Protein AF-A0A8T4FKV1-F1 (afdb_monomer_lite)

Sequence (224 aa):
MTAAVTSVSVTGAFGLSDFTIGIIGAIVCIFISFYALMRETDDLHRLLLTDLIEVIALIAIALLGTDLAEALILPGLVVGVAELTAMSQIYIVKEKLVREPDSFLDIEIMHTAPAIIAVGMLIYGIILSGFTGGAVAGLGMLFYFVCRGTDEKTEILETISGYAWVMWVIAFMIFMILPAYWFFALMLAGAGILAKVAIKISILGTMRKNDGNGGSRQIGGGND

pLDDT: mean 71.15, std 15.73, range [35.47, 95.06]

Foldseek 3Di:
DDPDPPPPPPCPVPVDDPLVVQLVVLVVQLVVLVVVLVVDDDPLVNLVSVLVSLVSVLSNLVSVVDPVSVLVNVLSVLVSVLSVVVSVVVVCVVVVVPDPDPPPDPDVCLAPPLPVQLVVQLVVLVVVFFQSSLQSNLVSVLSSDLSVQDPDDLPVLVVLLVVLVVQLVVLVVCVVPPVVCRRVSSSSNNNSSSSNSSSSVSVVVVVVVVVVVPPPDDDDDDDD

Structure (mmCIF, N/CA/C/O backbone):
data_AF-A0A8T4FKV1-F1
#
_entry.id   AF-A0A8T4FKV1-F1
#
loop_
_atom_site.group_PDB
_atom_site.id
_atom_site.type_symbol
_atom_site.label_atom_id
_atom_site.label_alt_id
_atom_site.label_comp_id
_atom_site.label_asym_id
_atom_site.label_entity_id
_atom_site.label_seq_id
_atom_site.pdbx_PDB_ins_code
_atom_site.Cartn_x
_atom_site.Cartn_y
_atom_site.Cartn_z
_atom_site.occupancy
_atom_site.B_iso_or_equiv
_atom_site.auth_seq_id
_atom_site.auth_comp_id
_atom_site.auth_asym_id
_atom_site.auth_atom_id
_atom_site.pdbx_PDB_model_num
ATOM 1 N N . MET A 1 1 ? -5.631 31.116 -30.576 1.00 36.38 1 MET A N 1
ATOM 2 C CA . MET A 1 1 ? -5.709 31.490 -29.149 1.00 36.38 1 MET A CA 1
ATOM 3 C C . MET A 1 1 ? -5.070 30.361 -28.374 1.00 36.38 1 MET A C 1
ATOM 5 O O . MET A 1 1 ? -5.662 29.304 -28.225 1.00 36.38 1 MET A O 1
ATOM 9 N N . THR A 1 2 ? -3.800 30.558 -28.048 1.00 35.47 2 THR A N 1
ATOM 10 C CA . THR A 1 2 ? -2.853 29.533 -27.614 1.00 35.47 2 THR A CA 1
ATOM 11 C C . THR A 1 2 ? -2.459 29.904 -26.193 1.00 35.47 2 THR A C 1
ATOM 13 O O . THR A 1 2 ? -1.758 30.892 -25.999 1.00 35.47 2 THR A O 1
ATOM 16 N N . ALA A 1 3 ? -2.953 29.170 -25.200 1.00 37.06 3 ALA A N 1
ATOM 17 C CA . ALA A 1 3 ? -2.464 29.281 -23.833 1.00 37.06 3 ALA A CA 1
ATOM 18 C C . ALA A 1 3 ? -1.426 28.176 -23.637 1.00 37.06 3 ALA A C 1
ATOM 20 O O . ALA A 1 3 ? -1.747 27.057 -23.246 1.00 37.06 3 ALA A O 1
ATOM 21 N N . ALA A 1 4 ? -0.180 28.490 -23.989 1.00 35.62 4 ALA A N 1
ATOM 22 C CA . ALA A 1 4 ? 0.965 27.742 -23.510 1.00 35.62 4 ALA A CA 1
ATOM 23 C C . ALA A 1 4 ? 1.025 27.955 -21.995 1.00 35.62 4 ALA A C 1
ATOM 25 O O . ALA A 1 4 ? 1.399 29.028 -21.524 1.00 35.62 4 ALA A O 1
ATOM 26 N N . VAL A 1 5 ? 0.608 26.945 -21.234 1.00 46.62 5 VAL A N 1
ATOM 27 C CA . VAL A 1 5 ? 0.988 26.828 -19.829 1.00 46.62 5 VAL A CA 1
ATOM 28 C C . VAL A 1 5 ? 2.489 26.582 -19.844 1.00 46.62 5 VAL A C 1
ATOM 30 O O . VAL A 1 5 ? 2.956 25.473 -20.080 1.00 46.62 5 VAL A O 1
ATOM 33 N N . THR A 1 6 ? 3.253 27.657 -19.688 1.00 43.59 6 THR A N 1
ATOM 34 C CA . THR A 1 6 ? 4.684 27.609 -19.424 1.00 43.59 6 THR A CA 1
ATOM 35 C C . THR A 1 6 ? 4.876 26.958 -18.060 1.00 43.59 6 THR A C 1
ATOM 37 O O . THR A 1 6 ? 4.933 27.641 -17.038 1.00 43.59 6 THR A O 1
ATOM 40 N N . SER A 1 7 ? 4.961 25.628 -18.031 1.00 45.44 7 SER A N 1
ATOM 41 C CA . SER A 1 7 ? 5.714 24.948 -16.988 1.00 45.44 7 SER A CA 1
ATOM 42 C C . SER A 1 7 ? 7.123 25.519 -17.070 1.00 45.44 7 SER A C 1
ATOM 44 O O . SER A 1 7 ? 7.830 25.289 -18.050 1.00 45.44 7 SER A O 1
ATOM 46 N N . VAL A 1 8 ? 7.493 26.357 -16.107 1.00 47.38 8 VAL A N 1
ATOM 47 C CA . VAL A 1 8 ? 8.864 26.832 -15.950 1.00 47.38 8 VAL A CA 1
ATOM 48 C C . VAL A 1 8 ? 9.734 25.591 -15.782 1.00 47.38 8 VAL A C 1
ATOM 50 O O . VAL A 1 8 ? 9.777 24.987 -14.715 1.00 47.38 8 VAL A O 1
ATOM 53 N N . SER A 1 9 ? 10.374 25.167 -16.868 1.00 45.62 9 SER A N 1
ATOM 54 C CA . SER A 1 9 ? 11.342 24.082 -16.875 1.00 45.62 9 SER A CA 1
ATOM 55 C C . SER A 1 9 ? 12.578 24.548 -16.110 1.00 45.62 9 SER A C 1
ATOM 57 O O . SER A 1 9 ? 13.517 25.097 -16.686 1.00 45.62 9 SER A O 1
ATOM 59 N N . VAL A 1 10 ? 12.589 24.317 -14.793 1.00 53.41 10 VAL A N 1
ATOM 60 C CA . VAL A 1 10 ? 13.791 24.397 -13.934 1.00 53.41 10 VAL A CA 1
ATOM 61 C C . VAL A 1 10 ? 14.937 23.545 -14.518 1.00 53.41 10 VAL A C 1
ATOM 63 O O . VAL A 1 10 ? 16.115 23.821 -14.294 1.00 53.41 10 VAL A O 1
ATOM 66 N N . THR A 1 11 ? 14.582 22.580 -15.367 1.00 52.75 11 THR A N 1
ATOM 67 C CA . THR A 1 11 ? 15.414 21.732 -16.226 1.00 52.75 11 THR A CA 1
ATOM 68 C C . THR A 1 11 ? 16.498 22.502 -17.008 1.00 52.75 11 THR A C 1
ATOM 70 O O . THR A 1 11 ? 17.582 21.969 -17.234 1.00 52.75 11 THR A O 1
ATOM 73 N N . GLY A 1 12 ? 16.270 23.774 -17.371 1.00 49.03 12 GLY A N 1
ATOM 74 C CA . GLY A 1 12 ? 17.232 24.585 -18.134 1.00 49.03 12 GLY A CA 1
ATOM 75 C C . GLY A 1 12 ? 18.365 25.240 -17.326 1.00 49.03 12 GLY A C 1
ATOM 76 O O . GLY A 1 12 ? 19.354 25.659 -17.919 1.00 49.03 12 GLY A O 1
ATOM 77 N N . ALA A 1 13 ? 18.254 25.337 -15.994 1.00 55.38 13 ALA A N 1
ATOM 78 C CA . ALA A 1 13 ? 19.211 26.095 -15.172 1.00 55.38 13 ALA A CA 1
ATOM 79 C C . ALA A 1 13 ? 20.358 25.245 -14.591 1.00 55.38 13 ALA A C 1
ATOM 81 O O . ALA A 1 13 ? 21.418 25.785 -14.282 1.00 55.38 13 ALA A O 1
ATOM 82 N N . PHE A 1 14 ? 20.164 23.927 -14.457 1.00 58.12 14 PHE A N 1
ATOM 83 C CA . PHE A 1 14 ? 21.118 23.024 -13.791 1.00 58.12 14 PHE A CA 1
ATOM 84 C C . PHE A 1 14 ? 21.447 21.740 -14.576 1.00 58.12 14 PHE A C 1
ATOM 86 O O . PHE A 1 14 ? 22.264 20.949 -14.114 1.00 58.12 14 PHE A O 1
ATOM 93 N N . GLY A 1 15 ? 20.836 21.506 -15.746 1.00 58.69 15 GLY A N 1
ATOM 94 C CA . GLY A 1 15 ? 21.090 20.304 -16.559 1.00 58.69 15 GLY A CA 1
ATOM 95 C C . GLY A 1 15 ? 20.625 18.983 -15.926 1.00 58.69 15 GLY A C 1
ATOM 96 O O . GLY A 1 15 ? 21.074 17.916 -16.338 1.00 58.69 15 GLY A O 1
ATOM 97 N N . LEU A 1 16 ? 19.747 19.041 -14.919 1.00 67.94 16 LEU A N 1
ATOM 98 C CA . LEU A 1 16 ? 19.208 17.876 -14.209 1.00 67.94 16 LEU A CA 1
ATOM 99 C C . LEU A 1 16 ? 17.877 17.427 -14.827 1.00 67.94 16 LEU A C 1
ATOM 101 O O . LEU A 1 16 ? 17.060 18.263 -15.208 1.00 67.94 16 LEU A O 1
ATOM 105 N N . SER A 1 17 ? 17.643 16.111 -14.889 1.00 81.25 17 SER A N 1
ATOM 106 C CA . SER A 1 17 ? 16.345 15.547 -15.286 1.00 81.25 17 SER A CA 1
ATOM 107 C C . SER A 1 17 ? 15.275 15.780 -14.215 1.00 81.25 17 SER A C 1
ATOM 109 O O . SER A 1 17 ? 15.582 15.805 -13.021 1.00 81.25 17 SER A O 1
ATOM 111 N N . ASP A 1 18 ? 14.008 15.881 -14.628 1.00 81.56 18 ASP A N 1
ATOM 112 C CA . ASP A 1 18 ? 12.872 16.105 -13.718 1.00 81.56 18 ASP A CA 1
ATOM 113 C C . ASP A 1 18 ? 12.774 15.020 -12.621 1.00 81.56 18 ASP A C 1
ATOM 115 O O . ASP A 1 18 ? 12.477 15.323 -11.466 1.00 81.56 18 ASP A O 1
ATOM 119 N N . PHE A 1 19 ? 13.140 13.770 -12.939 1.00 82.06 19 PHE A N 1
ATOM 120 C CA . PHE A 1 19 ? 13.254 12.673 -11.965 1.00 82.06 19 PHE A CA 1
ATOM 121 C C . PHE A 1 19 ? 14.335 12.920 -10.911 1.00 82.06 19 PHE A C 1
ATOM 123 O O . PHE A 1 19 ? 14.111 12.692 -9.724 1.00 82.06 19 PHE A O 1
ATOM 130 N N . THR A 1 20 ? 15.502 13.422 -11.323 1.00 84.88 20 THR A N 1
ATOM 131 C CA . THR A 1 20 ? 16.601 13.726 -10.395 1.00 84.88 20 THR A CA 1
ATOM 132 C C . THR A 1 20 ? 16.197 14.832 -9.426 1.00 84.88 20 THR A C 1
ATOM 134 O O . THR A 1 20 ? 16.468 14.737 -8.231 1.00 84.88 20 THR A O 1
ATOM 137 N N . ILE A 1 21 ? 15.491 15.854 -9.920 1.00 88.31 21 ILE A N 1
ATOM 138 C CA . ILE A 1 21 ? 14.953 16.937 -9.089 1.00 88.31 21 ILE A CA 1
ATOM 139 C C . ILE A 1 21 ? 13.929 16.386 -8.089 1.00 88.31 21 ILE A C 1
ATOM 141 O O . ILE A 1 21 ? 13.995 16.720 -6.906 1.00 88.31 21 ILE A O 1
ATOM 145 N N . GLY A 1 22 ? 13.030 15.504 -8.539 1.00 87.69 22 GLY A N 1
ATOM 146 C CA . GLY A 1 22 ? 12.061 14.833 -7.673 1.00 87.69 22 GLY A CA 1
ATOM 147 C C . GLY A 1 22 ? 12.726 14.023 -6.559 1.00 87.69 22 GLY A C 1
ATOM 148 O O . GLY A 1 22 ? 12.348 14.157 -5.398 1.00 87.69 22 GLY A O 1
ATOM 149 N N . ILE A 1 23 ? 13.751 13.229 -6.887 1.00 89.38 23 ILE A N 1
ATOM 150 C CA . ILE A 1 23 ? 14.480 12.404 -5.910 1.00 89.38 23 ILE A CA 1
ATOM 151 C C . ILE A 1 23 ? 15.208 13.282 -4.890 1.00 89.38 23 ILE A C 1
ATOM 153 O O . ILE A 1 23 ? 15.117 13.028 -3.691 1.00 89.38 23 ILE A O 1
ATOM 157 N N . ILE A 1 24 ? 15.893 14.338 -5.341 1.00 90.75 24 ILE A N 1
ATOM 158 C CA . ILE A 1 24 ? 16.562 15.287 -4.440 1.00 90.75 24 ILE A CA 1
ATOM 159 C C . ILE A 1 24 ? 15.536 15.938 -3.506 1.00 90.75 24 ILE A C 1
ATOM 161 O O . ILE A 1 24 ? 15.766 16.001 -2.299 1.00 90.75 24 ILE A O 1
ATOM 165 N N . GLY A 1 25 ? 14.389 16.368 -4.040 1.00 92.31 25 GLY A N 1
ATOM 166 C CA . GLY A 1 25 ? 13.293 16.925 -3.250 1.00 92.31 25 GLY A CA 1
ATOM 167 C C . GLY A 1 25 ? 12.772 15.945 -2.197 1.00 92.31 25 GLY A C 1
ATOM 168 O O . GLY A 1 25 ? 12.680 16.302 -1.025 1.00 92.31 25 GLY A O 1
ATOM 169 N N . ALA A 1 26 ? 12.509 14.694 -2.585 1.00 91.56 26 ALA A N 1
ATOM 170 C CA . ALA A 1 26 ? 12.037 13.655 -1.673 1.00 91.56 26 ALA A CA 1
ATOM 171 C C . ALA A 1 26 ? 13.051 13.366 -0.555 1.00 91.56 26 ALA A C 1
ATOM 173 O O . ALA A 1 26 ? 12.675 13.303 0.613 1.00 91.56 26 ALA A O 1
ATOM 174 N N . ILE A 1 27 ? 14.345 13.275 -0.881 1.00 92.69 27 ILE A N 1
ATOM 175 C CA . ILE A 1 27 ? 15.415 13.080 0.106 1.00 92.69 27 ILE A CA 1
ATOM 176 C C . ILE A 1 27 ? 15.462 14.249 1.098 1.00 92.69 27 ILE A C 1
ATOM 178 O O . ILE A 1 27 ? 15.518 14.024 2.306 1.00 92.69 27 ILE A O 1
ATOM 182 N N . VAL A 1 28 ? 15.397 15.494 0.617 1.00 95.06 28 VAL A N 1
ATOM 183 C CA . VAL A 1 28 ? 15.366 16.682 1.487 1.00 95.06 28 VAL A CA 1
ATOM 184 C C . VAL A 1 28 ? 14.148 16.648 2.413 1.00 95.06 28 VAL A C 1
ATOM 186 O O . VAL A 1 28 ? 14.295 16.865 3.615 1.00 95.06 28 VAL A O 1
ATOM 189 N N . CYS A 1 29 ? 12.966 16.315 1.890 1.00 94.62 29 CYS A N 1
ATOM 190 C CA . CYS A 1 29 ? 11.758 16.156 2.695 1.00 94.62 29 CYS A CA 1
ATOM 191 C C . CYS A 1 29 ? 11.910 15.060 3.761 1.00 94.62 29 CYS A C 1
ATOM 193 O O . CYS A 1 29 ? 11.523 15.295 4.901 1.00 94.62 29 CYS A O 1
ATOM 195 N N . ILE A 1 30 ? 12.532 13.916 3.446 1.00 92.81 30 ILE A N 1
ATOM 196 C CA . ILE A 1 30 ? 12.818 12.856 4.433 1.00 92.81 30 ILE A CA 1
ATOM 197 C C . ILE A 1 30 ? 13.695 13.399 5.561 1.00 92.81 30 ILE A C 1
ATOM 199 O O . ILE A 1 30 ? 13.361 13.208 6.726 1.00 92.81 30 ILE A O 1
ATOM 203 N N . PHE A 1 31 ? 14.783 14.109 5.247 1.00 93.94 31 PHE A N 1
ATOM 204 C CA . PHE A 1 31 ? 15.655 14.691 6.273 1.00 93.94 31 PHE A CA 1
ATOM 205 C C . PHE A 1 31 ? 14.925 15.707 7.158 1.00 93.94 31 PHE A C 1
ATOM 207 O O . PHE A 1 31 ? 15.112 15.699 8.374 1.00 93.94 31 PHE A O 1
ATOM 214 N N . ILE A 1 32 ? 14.075 16.558 6.573 1.00 94.88 32 ILE A N 1
ATOM 215 C CA . ILE A 1 32 ? 13.273 17.536 7.323 1.00 94.88 32 ILE A CA 1
ATOM 216 C C . ILE A 1 32 ? 12.275 16.823 8.241 1.00 94.88 32 ILE A C 1
ATOM 218 O O . ILE A 1 32 ? 12.206 17.141 9.428 1.00 94.88 32 ILE A O 1
ATOM 222 N N . SER A 1 33 ? 11.541 15.837 7.723 1.00 92.00 33 SER A N 1
ATOM 223 C CA . SER A 1 33 ? 10.580 15.060 8.508 1.00 92.00 33 SER A CA 1
ATOM 224 C C . SER A 1 33 ? 11.267 14.273 9.623 1.00 92.00 33 SER A C 1
ATOM 226 O O . SER A 1 33 ? 10.770 14.237 10.744 1.00 92.00 33 SER A O 1
ATOM 228 N N . PHE A 1 34 ? 12.451 13.711 9.368 1.00 92.12 34 PHE A N 1
ATOM 229 C CA . PHE A 1 34 ? 13.236 13.004 10.380 1.00 92.12 34 PHE A CA 1
ATOM 230 C C . PHE A 1 34 ? 13.769 13.948 11.467 1.00 92.12 34 PHE A C 1
ATOM 232 O O . PHE A 1 34 ? 13.757 13.614 12.651 1.00 92.12 34 PHE A O 1
ATOM 239 N N . TYR A 1 35 ? 14.197 15.156 11.089 1.00 94.00 35 TYR A N 1
ATOM 240 C CA . TYR A 1 35 ? 14.585 16.188 12.050 1.00 94.00 35 TYR A CA 1
ATOM 241 C C . TYR A 1 35 ? 13.404 16.613 12.931 1.00 94.00 35 TYR A C 1
ATOM 243 O O . TYR A 1 35 ? 13.552 16.738 14.147 1.00 94.00 35 TYR A O 1
ATOM 251 N N . ALA A 1 36 ? 12.223 16.794 12.337 1.00 92.38 36 ALA A N 1
ATOM 252 C CA . ALA A 1 36 ? 11.007 17.094 13.080 1.00 92.38 36 ALA A CA 1
ATOM 253 C C . ALA A 1 36 ? 10.630 15.938 14.030 1.00 92.38 36 ALA A C 1
ATOM 255 O O . ALA A 1 36 ? 10.334 16.185 15.196 1.00 92.38 36 ALA A O 1
ATOM 256 N N . LEU A 1 37 ? 10.776 14.682 13.588 1.00 91.69 37 LEU A N 1
ATOM 257 C CA . LEU A 1 37 ? 10.532 13.482 14.398 1.00 91.69 37 LEU A CA 1
ATOM 258 C C . LEU A 1 37 ? 11.427 13.420 15.644 1.00 91.69 37 LEU A C 1
ATOM 260 O O . LEU A 1 37 ? 10.977 12.990 16.702 1.00 91.69 37 LEU A O 1
ATOM 264 N N . MET A 1 38 ? 12.688 13.849 15.536 1.00 89.25 38 MET A N 1
ATOM 265 C CA . MET A 1 38 ? 13.616 13.882 16.674 1.00 89.25 38 MET A CA 1
ATOM 266 C C . MET A 1 38 ? 13.264 14.935 17.726 1.00 89.25 38 MET A C 1
ATOM 268 O O . MET A 1 38 ? 13.681 14.810 18.877 1.00 89.25 38 MET A O 1
ATOM 272 N N . ARG A 1 39 ? 12.558 15.995 17.330 1.00 92.69 39 ARG A N 1
ATOM 273 C CA . ARG A 1 39 ? 12.246 17.132 18.199 1.00 92.69 39 ARG A CA 1
ATOM 274 C C . ARG A 1 39 ? 10.870 17.015 18.851 1.00 92.69 39 ARG A C 1
ATOM 276 O O . ARG A 1 39 ? 10.599 17.724 19.817 1.00 92.69 39 ARG A O 1
ATOM 283 N N . GLU A 1 40 ? 10.027 16.140 18.320 1.00 92.19 40 GLU A N 1
ATOM 284 C CA . GLU A 1 40 ? 8.663 15.953 18.780 1.00 92.19 40 GLU A CA 1
ATOM 285 C C . GLU A 1 40 ? 8.607 15.170 20.095 1.00 92.19 40 GLU A C 1
ATOM 287 O O . GLU A 1 40 ? 9.277 14.149 20.261 1.00 92.19 40 GLU A O 1
ATOM 292 N N . THR A 1 41 ? 7.791 15.652 21.033 1.00 86.19 41 THR A N 1
ATOM 293 C CA . THR A 1 41 ? 7.655 15.051 22.369 1.00 86.19 41 THR A CA 1
ATOM 294 C C . THR A 1 41 ? 6.328 14.331 22.573 1.00 86.19 41 THR A C 1
ATOM 296 O O . THR A 1 41 ? 6.233 13.509 23.478 1.00 86.19 41 THR A O 1
ATOM 299 N N . ASP A 1 42 ? 5.301 14.639 21.774 1.00 87.88 42 ASP A N 1
ATOM 300 C CA . ASP A 1 42 ? 4.006 13.958 21.856 1.00 87.88 42 ASP A CA 1
ATOM 301 C C . ASP A 1 42 ? 4.030 12.663 21.032 1.00 87.88 42 ASP A C 1
ATOM 303 O O . ASP A 1 42 ? 4.311 12.684 19.831 1.00 87.88 42 ASP A O 1
ATOM 307 N N . ASP A 1 43 ? 3.706 11.534 21.666 1.00 86.12 43 ASP A N 1
ATOM 308 C CA . ASP A 1 43 ? 3.738 10.212 21.027 1.00 86.12 43 ASP A CA 1
ATOM 309 C C . ASP A 1 43 ? 2.807 10.121 19.808 1.00 86.12 43 ASP A C 1
ATOM 311 O O . ASP A 1 43 ? 3.150 9.486 18.810 1.00 86.12 43 ASP A O 1
ATOM 315 N N . LEU A 1 44 ? 1.651 10.796 19.845 1.00 85.50 44 LEU A N 1
ATOM 316 C CA . LEU A 1 44 ? 0.692 10.792 18.740 1.00 85.50 44 LEU A CA 1
ATOM 317 C C . LEU A 1 44 ? 1.234 11.579 17.547 1.00 85.50 44 LEU A C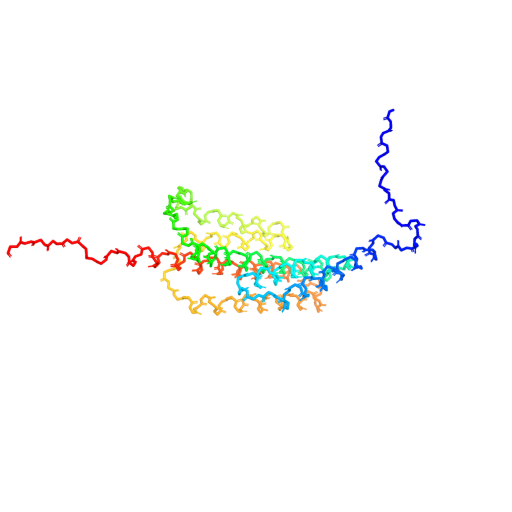 1
ATOM 319 O O . LEU A 1 44 ? 1.109 11.162 16.396 1.00 85.50 44 LEU A O 1
ATOM 323 N N . HIS A 1 45 ? 1.859 12.720 17.827 1.00 88.00 45 HIS A N 1
ATOM 324 C CA . HIS A 1 45 ? 2.455 13.547 16.789 1.00 88.00 45 HIS A CA 1
ATOM 325 C C . HIS A 1 45 ? 3.665 12.837 16.172 1.00 88.00 45 HIS A C 1
ATOM 327 O O . HIS A 1 45 ? 3.800 12.790 14.954 1.00 88.00 45 HIS A O 1
ATOM 333 N N . ARG A 1 46 ? 4.480 12.159 16.987 1.00 89.19 46 ARG A N 1
ATOM 334 C CA . ARG A 1 46 ? 5.610 11.345 16.524 1.00 89.19 46 ARG A CA 1
ATOM 335 C C . ARG A 1 46 ? 5.182 10.201 15.597 1.00 89.19 46 ARG A C 1
ATOM 337 O O . ARG A 1 46 ? 5.865 9.913 14.613 1.00 89.19 46 ARG A O 1
ATOM 344 N N . LEU A 1 47 ? 4.049 9.567 15.881 1.00 87.94 47 LEU A N 1
ATOM 345 C CA . LEU A 1 47 ? 3.533 8.468 15.064 1.00 87.94 47 LEU A CA 1
ATOM 346 C C . LEU A 1 47 ? 2.904 8.994 13.753 1.00 87.94 47 LEU A C 1
ATOM 348 O O . LEU A 1 47 ? 3.126 8.411 12.699 1.00 87.94 47 LEU A O 1
ATOM 352 N N . LEU A 1 48 ? 2.292 10.188 13.761 1.00 88.44 48 LEU A N 1
ATOM 353 C CA . LEU A 1 48 ? 1.892 10.896 12.530 1.00 88.44 48 LEU A CA 1
ATOM 354 C C . LEU A 1 48 ? 3.100 11.305 11.669 1.00 88.44 48 LEU A C 1
ATOM 356 O O . LEU A 1 48 ? 3.080 11.139 10.452 1.00 88.44 48 LEU A O 1
ATOM 360 N N . LEU A 1 49 ? 4.180 11.802 12.282 1.00 91.50 49 LEU A N 1
ATOM 361 C CA . LEU A 1 49 ? 5.416 12.102 11.552 1.00 91.50 49 LEU A CA 1
ATOM 362 C C . LEU A 1 49 ? 6.053 10.850 10.937 1.00 91.50 49 LEU A C 1
ATOM 364 O O . LEU A 1 49 ? 6.705 10.957 9.901 1.00 91.50 49 LEU A O 1
ATOM 368 N N . THR A 1 50 ? 5.869 9.681 11.550 1.00 90.50 50 THR A N 1
ATOM 369 C CA . THR A 1 50 ? 6.367 8.411 11.008 1.00 90.50 50 THR A CA 1
ATOM 370 C C . THR A 1 50 ? 5.606 8.020 9.739 1.00 90.50 50 THR A C 1
ATOM 372 O O . THR A 1 50 ? 6.249 7.737 8.730 1.00 90.50 50 THR A O 1
ATOM 375 N N . ASP A 1 51 ? 4.275 8.124 9.737 1.00 89.88 51 ASP A N 1
ATOM 376 C CA . ASP A 1 51 ? 3.454 7.911 8.535 1.00 89.88 51 ASP A CA 1
ATOM 377 C C . ASP A 1 51 ? 3.776 8.934 7.422 1.00 89.88 51 ASP A C 1
ATOM 379 O O . ASP A 1 51 ? 3.921 8.579 6.251 1.00 89.88 51 ASP A O 1
ATOM 383 N N . LEU A 1 52 ? 4.039 10.200 7.778 1.00 91.50 52 LEU A N 1
ATOM 384 C CA . LEU A 1 52 ? 4.515 11.207 6.819 1.00 91.50 52 LEU A CA 1
ATOM 385 C C . LEU A 1 52 ? 5.849 10.800 6.168 1.00 91.50 52 LEU A C 1
ATOM 387 O O . LEU A 1 52 ? 6.024 10.965 4.959 1.00 91.50 52 LEU A O 1
ATOM 391 N N . ILE A 1 53 ? 6.802 10.282 6.951 1.00 93.69 53 ILE A N 1
ATOM 392 C CA . ILE A 1 53 ? 8.080 9.777 6.427 1.00 93.69 53 ILE A CA 1
ATOM 393 C C . ILE A 1 53 ? 7.842 8.584 5.498 1.00 93.69 53 ILE A C 1
ATOM 395 O O . ILE A 1 53 ? 8.476 8.521 4.444 1.00 93.69 53 ILE A O 1
ATOM 399 N N . GLU A 1 54 ? 6.927 7.676 5.845 1.00 91.06 54 GLU A N 1
ATOM 400 C CA . GLU A 1 54 ? 6.550 6.539 5.002 1.00 91.06 54 GLU A CA 1
ATOM 401 C C . GLU A 1 54 ? 6.007 7.005 3.646 1.00 91.06 54 GLU A C 1
ATOM 403 O O . GLU A 1 54 ? 6.510 6.575 2.608 1.00 91.06 54 GLU A O 1
ATOM 408 N N . VAL A 1 55 ? 5.066 7.953 3.622 1.00 91.38 55 VAL A N 1
ATOM 409 C CA . VAL A 1 55 ? 4.515 8.495 2.368 1.00 91.38 55 VAL A CA 1
ATOM 410 C C . VAL A 1 55 ? 5.604 9.150 1.510 1.00 91.38 55 VAL A C 1
ATOM 412 O O . VAL A 1 55 ? 5.664 8.911 0.303 1.00 91.38 55 VAL A O 1
ATOM 415 N N . ILE A 1 56 ? 6.511 9.935 2.104 1.00 93.19 56 ILE A N 1
ATOM 416 C CA . ILE A 1 56 ? 7.618 10.560 1.358 1.00 93.19 56 ILE A CA 1
ATOM 417 C C . ILE A 1 56 ? 8.603 9.495 0.842 1.00 93.19 56 ILE A C 1
ATOM 419 O O . ILE A 1 56 ? 9.092 9.601 -0.286 1.00 93.19 56 ILE A O 1
ATOM 423 N N . ALA A 1 57 ? 8.872 8.445 1.620 1.00 90.50 57 ALA A N 1
ATOM 424 C CA . ALA A 1 57 ? 9.703 7.326 1.188 1.00 90.50 57 ALA A CA 1
ATOM 425 C C . ALA A 1 57 ? 9.057 6.552 0.027 1.00 90.50 57 ALA A C 1
ATOM 427 O O . ALA A 1 57 ? 9.750 6.195 -0.925 1.00 90.50 57 ALA A O 1
ATOM 428 N N . LEU A 1 58 ? 7.735 6.361 0.044 1.00 90.88 58 LEU A N 1
ATOM 429 C CA . LEU A 1 58 ? 6.997 5.757 -1.067 1.00 90.88 58 LEU A CA 1
ATOM 430 C C . LEU A 1 58 ? 7.055 6.624 -2.326 1.00 90.88 58 LEU A C 1
ATOM 432 O O . LEU A 1 58 ? 7.224 6.081 -3.414 1.00 90.88 58 LEU A O 1
ATOM 436 N N . ILE A 1 59 ? 7.006 7.954 -2.193 1.00 90.44 59 ILE A N 1
ATOM 437 C CA . ILE A 1 59 ? 7.233 8.884 -3.312 1.00 90.44 59 ILE A CA 1
ATOM 438 C C . ILE A 1 59 ? 8.658 8.729 -3.863 1.00 90.44 59 ILE A C 1
ATOM 440 O O . ILE A 1 59 ? 8.837 8.655 -5.078 1.00 90.44 59 ILE A O 1
ATOM 444 N N . ALA A 1 60 ? 9.674 8.628 -3.000 1.00 90.31 60 ALA A N 1
ATOM 445 C CA . ALA A 1 60 ? 11.055 8.398 -3.430 1.00 90.31 60 ALA A CA 1
ATOM 446 C C . ALA A 1 60 ? 11.214 7.061 -4.176 1.00 90.31 60 ALA A C 1
ATOM 448 O O . ALA A 1 60 ? 11.887 7.006 -5.204 1.00 90.31 60 ALA A O 1
ATOM 449 N N . ILE A 1 61 ? 10.556 6.000 -3.695 1.00 88.38 61 ILE A N 1
ATOM 450 C CA . ILE A 1 61 ? 10.527 4.692 -4.359 1.00 88.38 61 ILE A CA 1
ATOM 451 C C . ILE A 1 61 ? 9.809 4.796 -5.711 1.00 88.38 61 ILE A C 1
ATOM 453 O O . ILE A 1 61 ? 10.341 4.316 -6.707 1.00 88.38 61 ILE A O 1
ATOM 457 N N . ALA A 1 62 ? 8.662 5.480 -5.786 1.00 87.94 62 ALA A N 1
ATOM 458 C CA . ALA A 1 62 ? 7.917 5.702 -7.029 1.00 87.94 62 ALA A CA 1
ATOM 459 C C . ALA A 1 62 ? 8.770 6.382 -8.108 1.00 87.94 62 ALA A C 1
ATOM 461 O O . ALA A 1 62 ? 8.737 6.005 -9.278 1.00 87.94 62 ALA A O 1
ATOM 462 N N . LEU A 1 63 ? 9.571 7.368 -7.696 1.00 87.75 63 LEU A N 1
ATOM 463 C CA . LEU A 1 63 ? 10.453 8.132 -8.574 1.00 87.75 63 LEU A CA 1
ATOM 464 C C . LEU A 1 63 ? 11.602 7.302 -9.163 1.00 87.75 63 LEU A C 1
ATOM 466 O O . LEU A 1 63 ? 12.189 7.729 -10.155 1.00 87.75 63 LEU A O 1
ATOM 470 N N . LEU A 1 64 ? 11.912 6.122 -8.609 1.00 86.94 64 LEU A N 1
ATOM 471 C CA . LEU A 1 64 ? 12.861 5.189 -9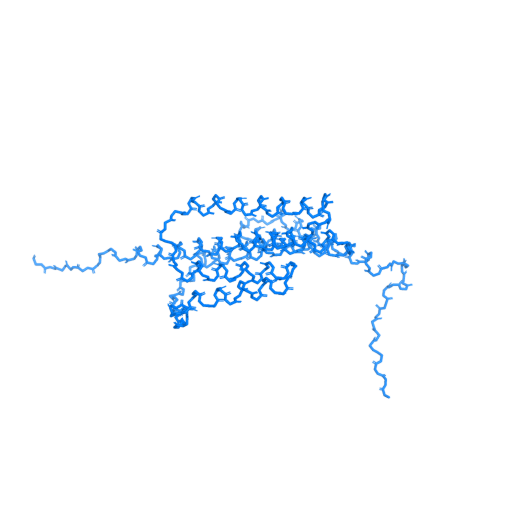.227 1.00 86.94 64 LEU A CA 1
ATOM 472 C C . LEU A 1 64 ? 12.307 4.570 -10.520 1.00 86.94 64 LEU A C 1
ATOM 474 O O . LEU A 1 64 ? 13.099 4.113 -11.340 1.00 86.94 64 LEU A O 1
ATOM 478 N N . GLY A 1 65 ? 10.980 4.548 -10.712 1.00 78.69 65 GLY A N 1
ATOM 479 C CA . GLY A 1 65 ? 10.345 4.131 -11.969 1.00 78.69 65 GLY A CA 1
ATOM 480 C C . GLY A 1 65 ? 10.647 2.689 -12.389 1.00 78.69 65 GLY A C 1
ATOM 481 O O . GLY A 1 65 ? 10.731 2.402 -13.579 1.00 78.69 65 GLY A O 1
ATOM 482 N N . THR A 1 66 ? 10.872 1.794 -11.423 1.00 81.81 66 THR A N 1
ATOM 483 C CA . THR A 1 66 ? 11.154 0.372 -11.680 1.00 81.81 66 THR A CA 1
ATOM 484 C C . THR A 1 66 ? 9.913 -0.482 -11.434 1.00 81.81 66 THR A C 1
ATOM 486 O O . THR A 1 66 ? 9.116 -0.156 -10.557 1.00 81.81 66 THR A O 1
ATOM 489 N N . ASP A 1 67 ? 9.802 -1.631 -12.103 1.00 72.31 67 ASP A N 1
ATOM 490 C CA . ASP A 1 67 ? 8.745 -2.621 -11.821 1.00 72.31 67 ASP A CA 1
ATOM 491 C C . ASP A 1 67 ? 8.732 -3.039 -10.336 1.00 72.31 67 ASP A C 1
ATOM 493 O O . ASP A 1 67 ? 7.686 -3.302 -9.742 1.00 72.31 67 ASP A O 1
ATOM 497 N N . LEU A 1 68 ? 9.910 -3.042 -9.698 1.00 72.88 68 LEU A N 1
ATOM 498 C CA . LEU A 1 68 ? 10.054 -3.280 -8.263 1.00 72.88 68 LEU A CA 1
ATOM 499 C C . LEU A 1 68 ? 9.394 -2.174 -7.423 1.00 72.88 68 LEU A C 1
ATOM 501 O O . LEU A 1 68 ? 8.778 -2.472 -6.401 1.00 72.88 68 LEU A O 1
ATOM 505 N N . ALA A 1 69 ? 9.508 -0.912 -7.844 1.00 81.25 69 ALA A N 1
ATOM 506 C CA . ALA A 1 69 ? 8.896 0.226 -7.166 1.00 81.25 69 ALA A CA 1
ATOM 507 C C . ALA A 1 69 ? 7.368 0.186 -7.248 1.00 81.25 69 ALA A C 1
ATOM 509 O O . ALA A 1 69 ? 6.705 0.399 -6.233 1.00 81.25 69 ALA A O 1
ATOM 510 N N . GLU A 1 70 ? 6.809 -0.145 -8.415 1.00 70.06 70 GLU A N 1
ATOM 511 C CA . GLU A 1 70 ? 5.357 -0.294 -8.587 1.00 70.06 70 GLU A CA 1
ATOM 512 C C . GLU A 1 70 ? 4.783 -1.345 -7.633 1.00 70.06 70 GLU A C 1
ATOM 514 O O . GLU A 1 70 ? 3.737 -1.153 -7.013 1.00 70.06 70 GLU A O 1
ATOM 519 N N . ALA A 1 71 ? 5.511 -2.442 -7.456 1.00 73.44 71 ALA A N 1
ATOM 520 C CA . ALA A 1 71 ? 5.078 -3.532 -6.606 1.00 73.44 71 ALA A CA 1
ATOM 521 C C . ALA A 1 71 ? 5.336 -3.266 -5.098 1.00 73.44 71 ALA A C 1
ATOM 523 O O . ALA A 1 71 ? 4.641 -3.839 -4.256 1.00 73.44 71 ALA A O 1
ATOM 524 N N . LEU A 1 72 ? 6.253 -2.354 -4.736 1.00 76.25 72 LEU A N 1
ATOM 525 C CA . LEU A 1 72 ? 6.465 -1.892 -3.352 1.00 76.25 72 LEU A CA 1
ATOM 526 C C . LEU A 1 72 ? 5.502 -0.779 -2.912 1.00 76.25 72 LEU A C 1
ATOM 528 O O . LEU A 1 72 ? 5.230 -0.650 -1.717 1.00 76.25 72 LEU A O 1
ATOM 532 N N . ILE A 1 73 ? 4.989 0.031 -3.841 1.00 82.56 73 ILE A N 1
ATOM 533 C CA . ILE A 1 73 ? 4.206 1.220 -3.477 1.00 82.56 73 ILE A CA 1
ATOM 534 C C . ILE A 1 73 ? 2.858 0.858 -2.842 1.00 82.56 73 ILE A C 1
ATOM 536 O O . ILE A 1 73 ? 2.424 1.475 -1.874 1.00 82.56 73 ILE A O 1
ATOM 540 N N . LEU A 1 74 ? 2.219 -0.188 -3.365 1.00 75.38 74 LEU A N 1
ATOM 541 C CA . LEU A 1 74 ? 0.911 -0.680 -2.942 1.00 75.38 74 LEU A CA 1
ATOM 542 C C . LEU A 1 74 ? 0.897 -1.240 -1.510 1.00 75.38 74 LEU A C 1
ATOM 544 O O . LEU A 1 74 ? 0.063 -0.797 -0.723 1.00 75.38 74 LEU A O 1
ATOM 548 N N . PRO A 1 75 ? 1.783 -2.175 -1.119 1.00 72.12 75 PRO A N 1
ATOM 549 C CA . PRO A 1 75 ? 1.855 -2.648 0.262 1.00 72.12 75 PRO A CA 1
ATOM 550 C C . PRO A 1 75 ? 2.217 -1.535 1.244 1.00 72.12 75 PRO A C 1
ATOM 552 O O . PRO A 1 75 ? 1.637 -1.515 2.325 1.00 72.12 75 PRO A O 1
ATOM 555 N N . GLY A 1 76 ? 3.120 -0.616 0.882 1.00 79.94 76 GLY A N 1
ATOM 556 C CA . GLY A 1 76 ? 3.447 0.528 1.737 1.00 79.94 76 GLY A CA 1
ATOM 557 C C . GLY A 1 76 ? 2.236 1.429 1.958 1.00 79.94 76 GLY A C 1
ATOM 558 O O . GLY A 1 76 ? 1.822 1.659 3.085 1.00 79.94 76 GLY A O 1
ATOM 559 N N . LEU A 1 77 ? 1.557 1.833 0.884 1.00 81.94 77 LEU A N 1
ATOM 560 C CA . LEU A 1 77 ? 0.373 2.687 0.994 1.00 81.94 77 LEU A CA 1
ATOM 561 C C . LEU A 1 77 ? -0.740 2.031 1.823 1.00 81.94 77 LEU A C 1
ATOM 563 O O . LEU A 1 77 ? -1.411 2.687 2.616 1.00 81.94 77 LEU A O 1
ATOM 567 N N . VAL A 1 78 ? -0.925 0.721 1.668 1.00 75.69 78 VAL A N 1
ATOM 568 C CA . VAL A 1 78 ? -1.922 -0.032 2.430 1.00 75.69 78 VAL A CA 1
ATOM 569 C C . VAL A 1 78 ? -1.542 -0.138 3.919 1.00 75.69 78 VAL A C 1
ATOM 571 O O . VAL A 1 78 ? -2.428 -0.067 4.773 1.00 75.69 78 VAL A O 1
ATOM 574 N N . VAL A 1 79 ? -0.252 -0.250 4.256 1.00 80.62 79 VAL A N 1
ATOM 575 C CA . VAL A 1 79 ? 0.231 -0.188 5.647 1.00 80.62 79 VAL A CA 1
ATOM 576 C C . VAL A 1 79 ? -0.013 1.196 6.251 1.00 80.62 79 VAL A C 1
ATOM 578 O O . VAL A 1 79 ? -0.662 1.253 7.298 1.00 80.62 79 VAL A O 1
ATOM 581 N N . GLY A 1 80 ? 0.373 2.275 5.563 1.00 82.00 80 GLY A N 1
ATOM 582 C CA . GLY A 1 80 ? 0.139 3.648 6.028 1.00 82.00 80 GLY A CA 1
ATOM 583 C C . GLY A 1 80 ? -1.344 3.947 6.282 1.00 82.00 80 GLY A C 1
ATOM 584 O O . GLY A 1 80 ? -1.729 4.423 7.348 1.00 82.00 80 GLY A O 1
ATOM 585 N N . VAL A 1 81 ? -2.246 3.527 5.383 1.00 81.31 81 VAL A N 1
ATOM 586 C CA . VAL A 1 81 ? -3.702 3.679 5.603 1.00 81.31 81 VAL A CA 1
ATOM 587 C C . VAL A 1 81 ? -4.175 2.939 6.860 1.00 81.31 81 VAL A C 1
ATOM 589 O O . VAL A 1 81 ? -5.022 3.450 7.601 1.00 81.31 81 VAL A O 1
ATOM 592 N N . ALA A 1 82 ? -3.648 1.745 7.135 1.00 73.62 82 ALA A N 1
ATOM 593 C CA . ALA A 1 82 ? -4.009 0.997 8.335 1.00 73.62 82 ALA A CA 1
ATOM 594 C C . ALA A 1 82 ? -3.463 1.652 9.617 1.00 73.62 82 ALA A C 1
ATOM 596 O O . ALA A 1 82 ? -4.147 1.638 10.643 1.00 73.62 82 ALA A O 1
ATOM 597 N N . GLU A 1 83 ? -2.265 2.235 9.560 1.00 81.31 83 GLU A N 1
ATOM 598 C CA . GLU A 1 83 ? -1.653 2.979 10.663 1.00 81.31 83 GLU A CA 1
ATOM 599 C C . GLU A 1 83 ? -2.417 4.273 10.961 1.00 81.31 83 GLU A C 1
ATOM 601 O O . GLU A 1 83 ? -2.846 4.472 12.099 1.00 81.31 83 GLU A O 1
ATOM 606 N N . LEU A 1 84 ? -2.731 5.078 9.939 1.00 85.50 84 LEU A N 1
ATOM 607 C CA . LEU A 1 84 ? -3.572 6.273 10.068 1.00 85.50 84 LEU A CA 1
ATOM 608 C C . LEU A 1 84 ? -4.973 5.952 10.598 1.00 85.50 84 LEU A C 1
ATOM 610 O O . LEU A 1 84 ? -5.509 6.687 11.430 1.00 85.50 84 LEU A O 1
ATOM 614 N N . THR A 1 85 ? -5.571 4.839 10.162 1.00 80.62 85 THR A N 1
ATOM 615 C CA . THR A 1 85 ? -6.885 4.410 10.663 1.00 80.62 85 THR A CA 1
ATOM 616 C C . THR A 1 85 ? -6.818 4.069 12.150 1.00 80.62 85 THR A C 1
ATOM 618 O O . THR A 1 85 ? -7.665 4.527 12.918 1.00 80.62 85 THR A O 1
ATOM 621 N N . ALA A 1 86 ? -5.797 3.329 12.590 1.00 77.12 86 ALA A N 1
ATOM 622 C CA . ALA A 1 86 ? -5.587 3.043 14.008 1.00 77.12 86 ALA A CA 1
ATOM 623 C C . ALA A 1 86 ? -5.326 4.328 14.813 1.00 77.12 86 ALA A C 1
ATOM 62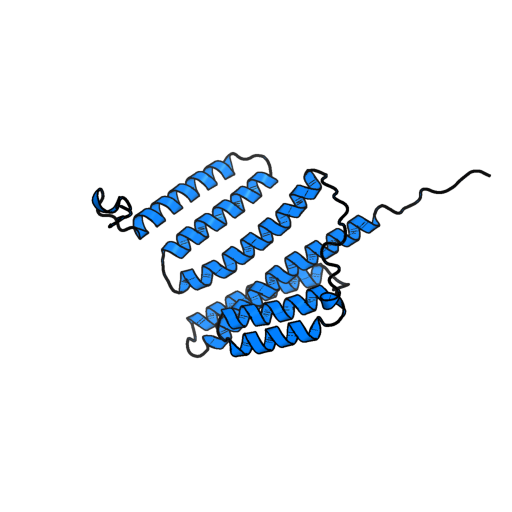5 O O . ALA A 1 86 ? -5.930 4.544 15.864 1.00 77.12 86 ALA A O 1
ATOM 626 N N . MET A 1 87 ? -4.505 5.226 14.274 1.00 82.31 87 MET A N 1
ATOM 627 C CA . MET A 1 87 ? -4.182 6.513 14.883 1.00 82.31 87 MET A CA 1
ATOM 628 C C . MET A 1 87 ? -5.386 7.433 15.036 1.00 82.31 87 MET A C 1
ATOM 630 O O . MET A 1 87 ? -5.518 8.098 16.063 1.00 82.31 87 MET A O 1
ATOM 634 N N . SER A 1 88 ? -6.310 7.427 14.073 1.00 80.69 88 SER A N 1
ATOM 635 C CA . SER A 1 88 ? -7.560 8.186 14.173 1.00 80.69 88 SER A CA 1
ATOM 636 C C . SER A 1 88 ? -8.378 7.792 15.407 1.00 80.69 88 SER A C 1
ATOM 638 O O . SER A 1 88 ? -8.990 8.648 16.041 1.00 80.69 88 SER A O 1
ATOM 640 N N . GLN A 1 89 ? -8.346 6.514 15.801 1.00 79.25 89 GLN A N 1
ATOM 641 C CA . GLN A 1 89 ? -9.051 6.047 16.994 1.00 79.25 89 GLN A CA 1
ATOM 642 C C . GLN A 1 89 ? -8.350 6.488 18.269 1.00 79.25 89 GLN A C 1
ATOM 644 O O . GLN A 1 89 ? -9.007 6.972 19.188 1.00 79.25 89 GLN A O 1
ATOM 649 N N . ILE A 1 90 ? -7.019 6.382 18.310 1.00 82.06 90 ILE A N 1
ATOM 650 C CA . ILE A 1 90 ? -6.230 6.869 19.447 1.00 82.06 90 ILE A CA 1
ATOM 651 C C . ILE A 1 90 ? -6.481 8.372 19.643 1.00 82.06 90 ILE A C 1
ATOM 653 O O . ILE A 1 90 ? -6.675 8.816 20.773 1.00 82.06 90 ILE A O 1
ATOM 657 N N . TYR A 1 91 ? -6.570 9.144 18.553 1.00 82.75 91 TYR A N 1
ATOM 658 C CA . TYR A 1 91 ? -6.888 10.573 18.591 1.00 82.75 91 TYR A CA 1
ATOM 659 C C . TYR A 1 91 ? -8.287 10.848 19.169 1.00 82.75 91 TYR A C 1
ATOM 661 O O . TYR A 1 91 ? -8.427 11.680 20.063 1.00 82.75 91 TYR A O 1
ATOM 669 N N . ILE A 1 92 ? -9.317 10.124 18.711 1.00 80.94 92 ILE A N 1
ATOM 670 C CA . ILE A 1 92 ? -10.700 10.257 19.211 1.00 80.94 92 ILE A CA 1
ATOM 671 C C . ILE A 1 92 ? -10.779 9.981 20.719 1.00 80.94 92 ILE A C 1
ATOM 673 O O . ILE A 1 92 ? -11.431 10.730 21.451 1.00 80.94 92 ILE A O 1
ATOM 677 N N . VAL A 1 93 ? -10.090 8.935 21.187 1.00 79.88 93 VAL A N 1
ATOM 678 C CA . VAL A 1 93 ? -10.032 8.571 22.610 1.00 79.88 93 VAL A CA 1
ATOM 679 C C . VAL A 1 93 ? -9.284 9.633 23.420 1.00 79.88 93 VAL A C 1
ATOM 681 O O . VAL A 1 93 ? -9.763 10.040 24.481 1.00 79.88 93 VAL A O 1
ATOM 684 N N . LYS A 1 94 ? -8.142 10.126 22.919 1.00 80.56 94 LYS A N 1
ATOM 685 C CA . LYS A 1 94 ? -7.323 11.156 23.585 1.00 80.56 94 LYS A CA 1
ATOM 686 C C . LYS A 1 94 ? -8.094 12.466 23.770 1.00 80.56 94 LYS A C 1
ATOM 688 O O . LYS A 1 94 ? -8.071 13.038 24.857 1.00 80.56 94 LYS A O 1
ATOM 693 N N . GLU A 1 95 ? -8.817 12.897 22.739 1.00 81.25 95 GLU A N 1
ATOM 694 C CA . GLU A 1 95 ? -9.564 14.161 22.730 1.00 81.25 95 GLU A CA 1
ATOM 695 C C . GLU A 1 95 ? -10.952 14.041 23.395 1.00 81.25 95 GLU A C 1
ATOM 697 O O . GLU A 1 95 ? -11.699 15.014 23.479 1.00 81.25 95 GLU A O 1
ATOM 702 N N . LYS A 1 96 ? -11.319 12.844 23.887 1.00 76.62 96 LYS A N 1
ATOM 703 C CA . LYS A 1 96 ? -12.642 12.532 24.462 1.00 76.62 96 LYS A CA 1
ATOM 704 C C . LYS A 1 96 ? -13.796 12.955 23.552 1.00 76.62 96 LYS A C 1
ATOM 706 O O . LYS A 1 96 ? -14.873 13.321 24.027 1.00 76.62 96 LYS A O 1
ATOM 711 N N . LEU A 1 97 ? -13.585 12.876 22.240 1.00 66.50 97 LEU A N 1
ATOM 712 C CA . LEU A 1 97 ? -14.616 13.119 21.239 1.00 66.50 97 LEU A CA 1
ATOM 713 C C . LEU A 1 97 ? -15.531 11.892 21.187 1.00 66.50 97 LEU A C 1
ATOM 715 O O . LEU A 1 97 ? -15.553 11.146 20.212 1.00 66.50 97 LEU A O 1
ATOM 719 N N . VAL A 1 98 ? -16.277 11.656 22.267 1.00 59.81 98 VAL A N 1
ATOM 720 C CA . VAL A 1 98 ? -17.323 10.636 22.313 1.00 59.81 98 VAL A CA 1
ATOM 721 C C . VAL A 1 98 ? -18.480 11.162 21.481 1.00 59.81 98 VAL A C 1
ATOM 723 O O . VAL A 1 98 ? -19.398 11.813 21.971 1.00 59.81 98 VAL A O 1
ATOM 726 N N . ARG A 1 99 ? -18.404 10.926 20.177 1.00 56.25 99 ARG A N 1
ATOM 727 C CA . ARG A 1 99 ? -19.582 10.987 19.333 1.00 56.25 99 ARG A CA 1
ATOM 728 C C . ARG A 1 99 ? -20.226 9.617 19.437 1.00 56.25 99 ARG A C 1
ATOM 730 O O . ARG A 1 99 ? -19.660 8.647 18.935 1.00 56.25 99 ARG A O 1
ATOM 737 N N . GLU A 1 100 ? -21.360 9.537 20.130 1.00 51.19 100 GLU A N 1
ATOM 738 C CA . GLU A 1 100 ? -22.246 8.382 20.009 1.00 51.19 100 GLU A CA 1
ATOM 739 C C . GLU A 1 100 ? -22.472 8.154 18.510 1.00 51.19 100 GLU A C 1
ATOM 741 O O . GLU A 1 100 ? -22.901 9.077 17.804 1.00 51.19 100 GLU A O 1
ATOM 746 N N . PRO A 1 101 ? -22.063 7.000 17.968 1.00 54.97 101 PRO A N 1
ATOM 747 C CA . PRO A 1 101 ? -22.247 6.754 16.561 1.00 54.97 101 PRO A CA 1
ATOM 748 C C . PRO A 1 101 ? -23.724 6.452 16.344 1.00 54.97 101 PRO A C 1
ATOM 750 O O . PRO A 1 101 ? -24.167 5.341 16.622 1.00 54.97 101 PRO A O 1
ATOM 753 N N . ASP A 1 102 ? -24.463 7.414 15.796 1.00 48.34 102 ASP A N 1
ATOM 754 C CA . ASP A 1 102 ? -25.609 7.062 14.965 1.00 48.34 102 ASP A CA 1
ATOM 755 C C . ASP A 1 102 ? -25.064 6.125 13.880 1.00 48.34 102 ASP A C 1
ATOM 757 O O . ASP A 1 102 ? -24.106 6.461 13.177 1.00 48.34 102 ASP A O 1
ATOM 761 N N . SER A 1 103 ? -25.571 4.895 13.886 1.00 49.34 103 SER A N 1
ATOM 762 C CA . SER A 1 103 ? -25.088 3.723 13.156 1.00 49.34 103 SER A CA 1
ATOM 763 C C . SER A 1 103 ? -24.482 4.065 11.789 1.00 49.34 103 SER A C 1
ATOM 765 O O . SER A 1 103 ? -25.184 4.335 10.818 1.00 49.34 103 SER A O 1
ATOM 767 N N . PHE A 1 104 ? -23.147 4.065 11.696 1.00 45.72 104 PHE A N 1
ATOM 768 C CA . PHE A 1 104 ? -22.449 4.490 10.475 1.00 45.72 104 PHE A CA 1
ATOM 769 C C . PHE A 1 104 ? -22.589 3.497 9.307 1.00 45.72 104 PHE A C 1
ATOM 771 O O . PHE A 1 104 ? -22.106 3.802 8.220 1.00 45.72 104 PHE A O 1
ATOM 778 N N . LEU A 1 105 ? -23.231 2.336 9.501 1.00 47.84 105 LEU A N 1
ATOM 779 C CA . LEU A 1 105 ? -23.388 1.291 8.482 1.00 47.84 105 LEU A CA 1
ATOM 780 C C . LEU A 1 105 ? -24.643 0.409 8.694 1.00 47.84 105 LEU A C 1
ATOM 782 O O . LEU A 1 105 ? -24.574 -0.795 8.465 1.00 47.84 105 LEU A O 1
ATOM 786 N N . ASP A 1 106 ? -25.806 0.961 9.061 1.00 48.88 106 ASP A N 1
ATOM 787 C CA . ASP A 1 106 ? -27.081 0.222 8.909 1.00 48.88 106 ASP A CA 1
ATOM 788 C C . ASP A 1 106 ? -27.549 0.257 7.448 1.00 48.88 106 ASP A C 1
ATOM 790 O O . ASP A 1 106 ? -28.546 0.869 7.069 1.00 48.88 106 ASP A O 1
ATOM 794 N N . ILE A 1 107 ? -26.762 -0.377 6.582 1.00 61.03 107 ILE A N 1
ATOM 795 C CA . ILE A 1 107 ? -27.120 -0.591 5.184 1.00 61.03 107 ILE A CA 1
ATOM 796 C C . ILE A 1 107 ? -27.691 -2.004 5.087 1.00 61.03 107 ILE A C 1
ATOM 798 O O . ILE A 1 107 ? -26.970 -2.989 5.220 1.00 61.03 107 ILE A O 1
ATOM 802 N N . GLU A 1 108 ? -28.989 -2.109 4.808 1.00 65.00 108 GLU A N 1
ATOM 803 C CA . GLU A 1 108 ? -29.766 -3.361 4.747 1.00 65.00 108 GLU A CA 1
ATOM 804 C C . GLU A 1 108 ? -29.150 -4.441 3.833 1.00 65.00 108 GLU A C 1
ATOM 806 O O . GLU A 1 108 ? -29.256 -5.647 4.076 1.00 65.00 108 GLU A O 1
ATOM 811 N N . ILE A 1 109 ? -28.419 -4.007 2.805 1.00 62.56 109 ILE A N 1
ATOM 812 C CA . ILE A 1 109 ? -27.703 -4.865 1.851 1.00 62.56 109 ILE A CA 1
ATOM 813 C C . ILE A 1 109 ? -26.564 -5.644 2.534 1.00 62.56 109 ILE A C 1
ATOM 815 O O . ILE A 1 109 ? -26.282 -6.784 2.159 1.00 62.56 109 ILE A O 1
ATOM 819 N N . MET A 1 110 ? -25.943 -5.055 3.558 1.00 64.44 110 MET A N 1
ATOM 820 C CA . MET A 1 110 ? -24.828 -5.627 4.316 1.00 64.44 110 MET A CA 1
ATOM 821 C C . MET A 1 110 ? -25.280 -6.821 5.177 1.00 64.44 110 MET A C 1
ATOM 823 O O . MET A 1 110 ? -24.528 -7.779 5.348 1.00 64.44 110 MET A O 1
ATOM 827 N N . HIS A 1 111 ? -26.542 -6.817 5.622 1.00 62.38 111 HIS A N 1
ATOM 828 C CA . HIS A 1 111 ? -27.174 -7.939 6.322 1.00 62.38 111 HIS A CA 1
ATOM 829 C C . HIS A 1 111 ? -27.814 -8.963 5.375 1.00 62.38 111 HIS A C 1
ATOM 831 O O . HIS A 1 111 ? -27.745 -10.165 5.632 1.00 62.38 111 HIS A O 1
ATOM 837 N N . THR A 1 112 ? -28.427 -8.510 4.278 1.00 69.62 112 THR A N 1
ATOM 838 C CA . THR A 1 112 ? -29.281 -9.370 3.439 1.00 69.62 112 THR A CA 1
ATOM 839 C C . THR A 1 112 ? -28.504 -10.165 2.389 1.00 69.62 112 THR A C 1
ATOM 841 O O . THR A 1 112 ? -28.845 -11.315 2.113 1.00 69.62 112 THR A O 1
ATOM 844 N N . ALA A 1 113 ? -27.454 -9.593 1.788 1.00 73.88 113 ALA A N 1
ATOM 845 C CA . ALA A 1 113 ? -26.748 -10.231 0.672 1.00 73.88 113 ALA A CA 1
ATOM 846 C C . ALA A 1 113 ? -25.205 -10.125 0.706 1.00 73.88 113 ALA A C 1
ATOM 848 O O . ALA A 1 113 ? -24.587 -9.978 -0.356 1.00 73.88 113 ALA A O 1
ATOM 849 N N . PRO A 1 114 ? -24.532 -10.267 1.868 1.00 77.19 114 PRO A N 1
ATOM 850 C CA . PRO A 1 114 ? -23.077 -10.134 1.933 1.00 77.19 114 PRO A CA 1
ATOM 851 C C . PRO A 1 114 ? -22.338 -11.209 1.121 1.00 77.19 114 PRO A C 1
ATOM 853 O O . PRO A 1 114 ? -21.332 -10.929 0.472 1.00 77.19 114 PRO A O 1
ATOM 856 N N . ALA A 1 115 ? -22.870 -12.435 1.088 1.00 78.44 115 ALA A N 1
ATOM 857 C CA . ALA A 1 115 ? -22.280 -13.545 0.340 1.00 78.44 115 ALA A CA 1
ATOM 858 C C . ALA A 1 115 ? -22.311 -13.326 -1.182 1.00 78.44 115 ALA A C 1
ATOM 860 O O . ALA A 1 115 ? -21.347 -13.646 -1.870 1.00 78.44 115 ALA A O 1
ATOM 861 N N . ILE A 1 116 ? -23.399 -12.761 -1.712 1.00 83.56 116 ILE A N 1
ATOM 862 C CA . ILE A 1 116 ? -23.577 -12.556 -3.157 1.00 83.56 116 ILE A CA 1
ATOM 863 C C . ILE A 1 116 ? -22.620 -11.483 -3.674 1.00 83.56 116 ILE A C 1
ATOM 865 O O . ILE A 1 116 ? -21.987 -11.678 -4.709 1.00 83.56 116 ILE A O 1
ATOM 869 N N . ILE A 1 117 ? -22.458 -10.386 -2.929 1.00 83.19 117 ILE A N 1
ATOM 870 C CA . ILE A 1 117 ? -21.518 -9.313 -3.281 1.00 83.19 117 ILE A CA 1
ATOM 871 C C . ILE A 1 117 ? -20.076 -9.822 -3.212 1.00 83.19 117 ILE A C 1
ATOM 873 O O . ILE A 1 117 ? -19.300 -9.600 -4.140 1.00 83.19 117 ILE A O 1
ATOM 877 N N . ALA A 1 118 ? -19.734 -10.563 -2.156 1.00 83.12 118 ALA A N 1
ATOM 878 C CA . ALA A 1 118 ? -18.411 -11.153 -1.994 1.00 83.12 118 ALA A CA 1
ATOM 879 C C . ALA A 1 118 ? -18.053 -12.124 -3.126 1.00 83.12 118 ALA A C 1
ATOM 881 O O . ALA A 1 118 ? -16.968 -12.037 -3.699 1.00 83.12 118 ALA A O 1
ATOM 882 N N . VAL A 1 119 ? -18.977 -13.019 -3.488 1.00 85.81 119 VAL A N 1
ATOM 883 C CA . VAL A 1 119 ? -18.797 -13.966 -4.597 1.00 85.81 119 VAL A CA 1
ATOM 884 C C . VAL A 1 119 ? -18.727 -13.234 -5.938 1.00 85.81 119 VAL A C 1
ATOM 886 O O . VAL A 1 119 ? -17.888 -13.574 -6.770 1.00 85.81 119 VAL A O 1
ATOM 889 N N . GLY A 1 120 ? -19.544 -12.198 -6.143 1.00 87.81 120 GLY A N 1
ATOM 890 C CA . GLY A 1 120 ? -19.485 -11.356 -7.337 1.00 87.81 120 GLY A CA 1
ATOM 891 C C . GLY A 1 120 ? -18.123 -10.679 -7.501 1.00 87.81 120 GLY A C 1
ATOM 892 O O . GLY A 1 120 ? -17.528 -10.750 -8.574 1.00 87.81 120 GLY A O 1
ATOM 893 N N . MET A 1 121 ? -17.584 -10.098 -6.425 1.00 82.81 121 MET A N 1
ATOM 894 C CA . MET A 1 121 ? -16.242 -9.508 -6.413 1.00 82.81 121 MET A CA 1
ATOM 895 C C . MET A 1 121 ? -15.130 -10.544 -6.583 1.00 82.81 121 MET A C 1
ATOM 897 O O . MET A 1 121 ? -14.160 -10.273 -7.284 1.00 82.81 121 MET A O 1
ATOM 901 N N . LEU A 1 122 ? -15.275 -11.741 -6.009 1.00 83.81 122 LEU A N 1
ATOM 902 C CA . LEU A 1 122 ? -14.337 -12.846 -6.210 1.00 83.81 122 LEU A CA 1
ATOM 903 C C . LEU A 1 122 ? -14.260 -13.244 -7.690 1.00 83.81 122 LEU A C 1
ATOM 905 O O . LEU A 1 122 ? -13.176 -13.271 -8.268 1.00 83.81 122 LEU A O 1
ATOM 909 N N . ILE A 1 123 ? -15.411 -13.519 -8.311 1.00 87.00 123 ILE A N 1
ATOM 910 C CA . ILE A 1 123 ? -15.497 -13.922 -9.720 1.00 87.00 123 ILE A CA 1
ATOM 911 C C . ILE A 1 123 ? -14.971 -12.802 -10.617 1.00 87.00 123 ILE A C 1
ATOM 913 O O . ILE A 1 123 ? -14.151 -13.050 -11.499 1.00 87.00 123 ILE A O 1
ATOM 917 N N . TYR A 1 124 ? -15.397 -11.564 -10.367 1.00 86.12 124 TYR A N 1
ATOM 918 C CA . TYR A 1 124 ? -14.939 -10.412 -11.132 1.00 86.12 124 TYR A CA 1
ATOM 919 C C . TYR A 1 124 ? -13.428 -10.184 -10.985 1.00 86.12 124 TYR A C 1
ATOM 921 O O . TYR A 1 124 ? -12.756 -9.918 -11.976 1.00 86.12 124 TYR A O 1
ATOM 929 N N . GLY A 1 125 ? -12.870 -10.358 -9.785 1.00 81.94 125 GLY A N 1
ATOM 930 C CA . GLY A 1 125 ? -11.431 -10.266 -9.545 1.00 81.94 125 GLY A CA 1
ATOM 931 C C . GLY A 1 125 ? -10.633 -11.337 -10.292 1.00 81.94 125 GLY A C 1
ATOM 932 O O . GLY A 1 125 ? -9.605 -11.034 -10.892 1.00 81.94 125 GLY A O 1
ATOM 933 N N . ILE A 1 126 ? -11.133 -12.575 -10.346 1.00 82.62 126 ILE A N 1
ATOM 934 C CA . ILE A 1 126 ? -10.507 -13.650 -11.132 1.00 82.62 126 ILE A CA 1
ATOM 935 C C . ILE A 1 126 ? -10.520 -13.315 -12.633 1.00 82.62 126 ILE A C 1
ATOM 937 O O . ILE A 1 126 ? -9.518 -13.538 -13.311 1.00 82.62 126 ILE A O 1
ATOM 941 N N . ILE A 1 127 ? -11.618 -12.744 -13.146 1.00 86.25 127 ILE A N 1
ATOM 942 C CA . ILE A 1 127 ? -11.744 -12.334 -14.556 1.00 86.25 127 ILE A CA 1
ATOM 943 C C . ILE A 1 127 ? -10.820 -11.154 -14.883 1.00 86.25 127 ILE A C 1
ATOM 945 O O . ILE A 1 127 ? -10.157 -11.172 -15.917 1.00 86.25 127 ILE A O 1
ATOM 949 N N . LEU A 1 128 ? -10.778 -10.133 -14.017 1.00 80.69 128 LEU A N 1
ATOM 950 C CA . LEU A 1 128 ? -9.964 -8.928 -14.208 1.00 80.69 128 LEU A CA 1
ATOM 951 C C . LEU A 1 128 ? -8.466 -9.251 -14.192 1.00 80.69 128 LEU A C 1
ATOM 953 O O . LEU A 1 128 ? -7.697 -8.630 -14.928 1.00 80.69 128 LEU A O 1
ATOM 957 N N . SER A 1 129 ? -8.093 -10.310 -13.461 1.00 73.06 129 SER A N 1
ATOM 958 C CA . SER A 1 129 ? -6.782 -10.941 -13.551 1.00 73.06 129 SER A CA 1
ATOM 959 C C . SER A 1 129 ? -5.650 -10.026 -13.003 1.00 73.06 129 SER A C 1
ATOM 961 O O . SER A 1 129 ? -5.834 -8.828 -12.780 1.00 73.06 129 SER A O 1
ATOM 963 N N . GLY A 1 130 ? -4.469 -10.574 -12.695 1.00 69.44 130 GLY A N 1
ATOM 964 C CA . GLY A 1 130 ? -3.315 -9.796 -12.226 1.00 69.44 130 GLY A CA 1
ATOM 965 C C . GLY A 1 130 ? -3.471 -9.224 -10.810 1.00 69.44 130 GLY A C 1
ATOM 966 O O . GLY A 1 130 ? -4.238 -9.733 -9.990 1.00 69.44 130 GLY A O 1
ATOM 967 N N . PHE A 1 131 ? -2.715 -8.165 -10.504 1.00 63.81 131 PHE A N 1
ATOM 968 C CA . PHE A 1 131 ? -2.690 -7.556 -9.167 1.00 63.81 131 PHE A CA 1
ATOM 969 C C . PHE A 1 131 ? -4.037 -6.922 -8.785 1.00 63.81 131 PHE A C 1
ATOM 971 O O . PHE A 1 131 ? -4.541 -7.128 -7.681 1.00 63.81 131 PHE A O 1
ATOM 978 N N . THR A 1 132 ? -4.657 -6.192 -9.713 1.00 71.62 132 THR A N 1
ATOM 979 C CA . THR A 1 132 ? -5.970 -5.560 -9.517 1.00 71.62 132 THR A CA 1
ATOM 980 C C . THR A 1 132 ? -7.070 -6.600 -9.342 1.00 71.62 132 THR A C 1
ATOM 982 O O . THR A 1 132 ? -7.926 -6.442 -8.476 1.00 71.62 132 THR A O 1
ATOM 985 N N . GLY A 1 133 ? -7.014 -7.705 -10.088 1.00 74.31 133 GLY A N 1
ATOM 986 C CA . GLY A 1 133 ? -7.894 -8.849 -9.889 1.00 74.31 133 GLY A CA 1
ATOM 987 C C . GLY A 1 133 ? -7.755 -9.473 -8.500 1.00 74.31 133 GLY A C 1
ATOM 988 O O . GLY A 1 133 ? -8.757 -9.726 -7.830 1.00 74.31 133 GLY A O 1
ATOM 989 N N . GLY A 1 134 ? -6.515 -9.657 -8.029 1.00 71.19 134 GLY A N 1
ATOM 990 C CA . GLY A 1 134 ? -6.216 -10.125 -6.670 1.00 71.19 134 GLY A CA 1
ATOM 991 C C . GLY A 1 134 ? -6.755 -9.190 -5.594 1.00 71.19 134 GLY A C 1
ATOM 992 O O . GLY A 1 134 ? -7.336 -9.648 -4.612 1.00 71.19 134 GLY A O 1
ATOM 993 N N . ALA A 1 135 ? -6.635 -7.880 -5.818 1.00 70.81 135 ALA A N 1
ATOM 994 C CA . ALA A 1 135 ? -7.195 -6.873 -4.934 1.00 70.81 135 ALA A CA 1
ATOM 995 C C . ALA A 1 135 ? -8.733 -6.943 -4.895 1.00 70.81 135 ALA A C 1
ATOM 997 O O . ALA A 1 135 ? -9.328 -7.004 -3.827 1.00 70.81 135 ALA A O 1
ATOM 998 N N . VAL A 1 136 ? -9.415 -7.007 -6.039 1.00 79.50 136 VAL A N 1
ATOM 999 C CA . VAL A 1 136 ? -10.888 -7.062 -6.041 1.00 79.50 136 VAL A CA 1
ATOM 1000 C C . VAL A 1 136 ? -11.409 -8.376 -5.446 1.00 79.50 136 VAL A C 1
ATOM 1002 O O . VAL A 1 136 ? -12.355 -8.360 -4.658 1.00 79.50 136 VAL A O 1
ATOM 1005 N N . ALA A 1 137 ? -10.747 -9.500 -5.728 1.00 78.75 137 ALA A N 1
ATOM 1006 C CA . ALA A 1 137 ? -11.079 -10.791 -5.133 1.00 78.75 137 ALA A CA 1
ATOM 1007 C C . ALA A 1 137 ? -10.867 -10.805 -3.607 1.00 78.75 137 ALA A C 1
ATOM 1009 O O . ALA A 1 137 ? -11.737 -11.259 -2.859 1.00 78.75 137 ALA A O 1
ATOM 1010 N N . GLY A 1 138 ? -9.744 -10.252 -3.136 1.00 71.06 138 GLY A N 1
ATOM 1011 C CA . GLY A 1 138 ? -9.451 -10.083 -1.713 1.00 71.06 138 GLY A CA 1
ATOM 1012 C C . GLY A 1 138 ? -10.427 -9.131 -1.017 1.00 71.06 138 GLY A C 1
ATOM 1013 O O . GLY A 1 138 ? -10.850 -9.413 0.101 1.00 71.06 138 GLY A O 1
ATOM 1014 N N . LEU A 1 139 ? -10.851 -8.052 -1.685 1.00 73.31 139 LEU A N 1
ATOM 1015 C CA . LEU A 1 139 ? -11.848 -7.112 -1.167 1.00 73.31 139 LEU A CA 1
ATOM 1016 C C . LEU A 1 139 ? -13.228 -7.769 -1.028 1.00 73.31 139 LEU A C 1
ATOM 1018 O O . LEU A 1 139 ? -13.917 -7.536 -0.041 1.00 73.31 139 LEU A O 1
ATOM 1022 N N . GLY A 1 140 ? -13.615 -8.631 -1.973 1.00 76.44 140 GLY A N 1
ATOM 1023 C CA . GLY A 1 140 ? -14.837 -9.432 -1.871 1.00 76.44 140 GLY A CA 1
ATOM 1024 C C . GLY A 1 140 ? -14.809 -10.381 -0.672 1.00 76.44 140 GLY A C 1
ATOM 1025 O O . GLY A 1 140 ? -15.760 -10.436 0.108 1.00 76.44 140 GLY A O 1
ATOM 1026 N N . MET A 1 141 ? -13.688 -11.081 -0.474 1.00 70.06 141 MET A N 1
ATOM 1027 C CA . MET A 1 141 ? -13.490 -11.956 0.686 1.00 70.06 141 MET A CA 1
ATOM 1028 C C . MET A 1 141 ? -13.495 -11.167 2.002 1.00 70.06 141 MET A C 1
ATOM 1030 O O . MET A 1 141 ? -14.098 -11.595 2.984 1.00 70.06 141 MET A O 1
ATOM 1034 N N . LEU A 1 142 ? -12.879 -9.985 2.007 1.00 65.81 142 LEU A N 1
ATOM 1035 C CA . LEU A 1 142 ? -12.903 -9.061 3.131 1.00 65.81 142 LEU A CA 1
ATOM 1036 C C . LEU A 1 142 ? -14.326 -8.606 3.464 1.00 65.81 142 LEU A C 1
ATOM 1038 O O . LEU A 1 142 ? -14.755 -8.697 4.612 1.00 65.81 142 LEU A O 1
ATOM 1042 N N . PHE A 1 143 ? -15.068 -8.150 2.459 1.00 71.62 143 PHE A N 1
ATOM 1043 C CA . PHE A 1 143 ? -16.441 -7.695 2.619 1.00 71.62 143 PHE A CA 1
ATOM 1044 C C . PHE A 1 143 ? -17.303 -8.772 3.287 1.00 71.62 143 PHE A C 1
ATOM 1046 O O . PHE A 1 143 ? -18.027 -8.481 4.238 1.00 71.62 143 PHE A O 1
ATOM 1053 N N . TYR A 1 144 ? -17.146 -10.034 2.876 1.00 73.88 144 TYR A N 1
ATOM 1054 C CA . TYR A 1 144 ? -17.818 -11.163 3.518 1.00 73.88 144 TYR A CA 1
ATOM 1055 C C . TYR A 1 144 ? -17.497 -11.289 5.012 1.00 73.88 144 TYR A C 1
ATOM 1057 O O . TYR A 1 144 ? -18.407 -11.452 5.826 1.00 73.88 144 TYR A O 1
ATOM 1065 N N . PHE A 1 145 ? -16.215 -11.207 5.381 1.00 68.44 145 PHE A N 1
ATOM 1066 C CA . PHE A 1 145 ? -15.784 -11.346 6.773 1.00 68.44 145 PHE A CA 1
ATOM 1067 C C . PHE A 1 145 ? -16.245 -10.187 7.660 1.00 68.44 145 PHE A C 1
ATOM 1069 O O . PHE A 1 145 ? -16.678 -10.434 8.784 1.00 68.44 145 PHE A O 1
ATOM 1076 N N . VAL A 1 146 ? -16.221 -8.947 7.158 1.00 64.19 146 VAL A N 1
ATOM 1077 C CA . VAL A 1 146 ? -16.726 -7.776 7.901 1.00 64.19 146 VAL A CA 1
ATOM 1078 C C . VAL A 1 146 ? -18.218 -7.920 8.188 1.00 64.19 146 VAL A C 1
ATOM 1080 O O . VAL A 1 146 ? -18.644 -7.694 9.316 1.00 64.19 146 VAL A O 1
ATOM 1083 N N . CYS A 1 147 ? -19.006 -8.350 7.199 1.00 66.00 147 CYS A N 1
ATOM 1084 C CA . CYS A 1 147 ? -20.456 -8.483 7.353 1.00 66.00 147 CYS A CA 1
ATOM 1085 C C . CYS A 1 147 ? -20.861 -9.651 8.262 1.00 66.00 147 CYS A C 1
ATOM 1087 O O . CYS A 1 147 ? -21.923 -9.612 8.878 1.00 66.00 147 CYS A O 1
ATOM 1089 N N . ARG A 1 148 ? -20.050 -10.717 8.327 1.00 63.53 148 ARG A N 1
ATOM 1090 C CA . ARG A 1 148 ? -20.398 -11.921 9.093 1.00 63.53 148 ARG A CA 1
ATOM 1091 C C . ARG A 1 148 ? -20.151 -11.775 10.599 1.00 63.53 148 ARG A C 1
ATOM 1093 O O . ARG A 1 148 ? -20.746 -12.539 11.348 1.00 63.53 148 ARG A O 1
ATOM 1100 N N . GLY A 1 149 ? -19.347 -10.798 11.029 1.00 51.47 149 GLY A N 1
ATOM 1101 C CA . GLY A 1 149 ? -19.047 -10.541 12.440 1.00 51.47 149 GLY A CA 1
ATOM 1102 C C . GLY A 1 149 ? -18.249 -11.682 13.078 1.00 51.47 149 GLY A C 1
ATOM 1103 O O . GLY A 1 149 ? -18.767 -12.764 13.335 1.00 51.47 149 GLY A O 1
ATOM 1104 N N . THR A 1 150 ? -16.960 -11.464 13.332 1.00 53.50 150 THR A N 1
ATOM 1105 C CA . THR A 1 150 ? -16.119 -12.479 13.985 1.00 53.50 150 THR A CA 1
ATOM 1106 C C . THR A 1 150 ? -16.244 -12.325 15.499 1.00 53.50 150 THR A C 1
ATOM 1108 O O . THR A 1 150 ? -15.722 -11.360 16.050 1.00 53.50 150 THR A O 1
ATOM 1111 N N . ASP A 1 151 ? -16.941 -13.246 16.168 1.00 49.28 151 ASP A N 1
ATOM 1112 C CA . ASP A 1 151 ? -17.164 -13.177 17.622 1.00 49.28 151 ASP A CA 1
ATOM 1113 C C . ASP A 1 151 ? -15.987 -13.689 18.476 1.00 49.28 151 ASP A C 1
ATOM 1115 O O . ASP A 1 151 ? -16.047 -13.582 19.696 1.00 49.28 151 ASP A O 1
ATOM 1119 N N . GLU A 1 152 ? -14.880 -14.191 17.909 1.00 47.06 152 GLU A N 1
ATOM 1120 C CA . GLU A 1 152 ? -13.814 -14.772 18.740 1.00 47.06 152 GLU A CA 1
ATOM 1121 C C . GLU A 1 152 ? -12.365 -14.557 18.251 1.00 47.06 152 GLU A C 1
ATOM 1123 O O . GLU A 1 152 ? -12.010 -14.822 17.103 1.00 47.06 152 GLU A O 1
ATOM 1128 N N . LYS A 1 153 ? -11.537 -14.168 19.240 1.00 52.44 153 LYS A N 1
ATOM 1129 C CA . LYS A 1 153 ? -10.064 -14.213 19.375 1.00 52.44 153 LYS A CA 1
ATOM 1130 C C . LYS A 1 153 ? -9.241 -13.244 18.519 1.00 52.44 153 LYS A C 1
ATOM 1132 O O . LYS A 1 153 ? -8.646 -13.608 17.507 1.00 52.44 153 LYS A O 1
ATOM 1137 N N . THR A 1 154 ? -9.078 -12.033 19.052 1.00 56.03 154 THR A N 1
ATOM 1138 C CA . THR A 1 154 ? -8.060 -11.037 18.661 1.00 56.03 154 THR A CA 1
ATOM 1139 C C . THR A 1 154 ? -6.656 -11.636 18.483 1.00 56.03 154 THR A C 1
ATOM 1141 O O . THR A 1 154 ? -5.954 -11.264 17.550 1.00 56.03 154 THR A O 1
ATOM 1144 N N . GLU A 1 155 ? -6.289 -12.634 19.290 1.00 57.50 155 GLU A N 1
ATOM 1145 C CA . GLU A 1 155 ? -5.007 -13.355 19.212 1.00 57.50 155 GLU A CA 1
ATOM 1146 C C . GLU A 1 155 ? -4.844 -14.181 17.913 1.00 57.50 155 GLU A C 1
ATOM 1148 O O . GLU A 1 155 ? -3.769 -14.235 17.306 1.00 57.50 155 GLU A O 1
ATOM 1153 N N . ILE A 1 156 ? -5.935 -14.784 17.422 1.00 58.69 156 ILE A N 1
ATOM 1154 C CA . ILE A 1 156 ? -5.940 -15.513 16.144 1.00 58.69 156 ILE A CA 1
ATOM 1155 C C . ILE A 1 156 ? -5.858 -14.518 14.983 1.00 58.69 156 ILE A C 1
ATOM 1157 O O . ILE A 1 156 ? -5.125 -14.753 14.022 1.00 58.69 156 ILE A O 1
ATOM 1161 N N . LEU A 1 157 ? -6.552 -13.383 15.085 1.00 62.56 157 LEU A N 1
ATOM 1162 C CA . LEU A 1 157 ? -6.499 -12.325 14.076 1.00 62.56 157 LEU A CA 1
ATOM 1163 C C . LEU A 1 157 ? -5.082 -11.742 13.937 1.00 62.56 157 LEU A C 1
ATOM 1165 O O . LEU A 1 157 ? -4.581 -11.622 12.818 1.00 62.56 157 LEU A O 1
ATOM 1169 N N . GLU A 1 158 ? -4.391 -11.457 15.042 1.00 62.44 158 GLU A N 1
ATOM 1170 C CA . GLU A 1 158 ? -2.997 -10.991 15.008 1.00 62.44 158 GLU A CA 1
ATOM 1171 C C . GLU A 1 158 ? -2.073 -11.994 14.306 1.00 62.44 158 GLU A C 1
ATOM 1173 O O . GLU A 1 158 ? -1.295 -11.613 13.426 1.00 62.44 158 GLU A O 1
ATOM 1178 N N . THR A 1 159 ? -2.230 -13.286 14.601 1.00 62.75 159 THR A N 1
ATOM 1179 C CA . THR A 1 159 ? -1.449 -14.359 13.971 1.00 62.75 159 THR A CA 1
ATOM 1180 C C . THR A 1 159 ? -1.714 -14.447 12.461 1.00 62.75 159 THR A C 1
ATOM 1182 O O . THR A 1 159 ? -0.778 -14.555 11.664 1.00 62.75 159 THR A O 1
ATOM 1185 N N . ILE A 1 160 ? -2.976 -14.325 12.031 1.00 67.69 160 ILE A N 1
ATOM 1186 C CA . ILE A 1 160 ? -3.349 -14.329 10.606 1.00 67.69 160 ILE A CA 1
ATOM 1187 C C . ILE A 1 160 ? -2.765 -13.105 9.883 1.00 67.69 160 ILE A C 1
ATOM 1189 O O . ILE A 1 160 ? -2.338 -13.228 8.736 1.00 67.69 160 ILE A O 1
ATOM 1193 N N . SER A 1 161 ? -2.659 -11.947 10.543 1.00 62.84 161 SER A N 1
ATOM 1194 C CA . SER A 1 161 ? -2.027 -10.755 9.954 1.00 62.84 161 SER A CA 1
ATOM 1195 C C . SER A 1 161 ? -0.530 -10.957 9.669 1.00 62.84 161 SER A C 1
ATOM 1197 O O . SER A 1 161 ? -0.016 -10.473 8.655 1.00 62.84 161 SER A O 1
ATOM 1199 N N . GLY A 1 162 ? 0.154 -11.730 10.521 1.00 59.59 162 GLY A N 1
ATOM 1200 C CA . GLY A 1 162 ? 1.534 -12.160 10.306 1.00 59.59 162 GLY A CA 1
ATOM 1201 C C . GLY A 1 162 ? 1.650 -13.108 9.112 1.00 59.59 162 GLY A C 1
ATOM 1202 O O . GLY A 1 162 ? 2.468 -12.881 8.220 1.00 59.59 162 GLY A O 1
ATOM 1203 N N . TYR A 1 163 ? 0.773 -14.115 9.031 1.00 66.12 163 TYR A N 1
ATOM 1204 C CA . TYR A 1 163 ? 0.718 -15.034 7.888 1.00 66.12 163 TYR A CA 1
ATOM 1205 C C . TYR A 1 163 ? 0.381 -14.330 6.571 1.00 66.12 163 TYR A C 1
ATOM 1207 O O . TYR A 1 163 ? 0.975 -14.657 5.549 1.00 66.12 163 TYR A O 1
ATOM 1215 N N . ALA A 1 164 ? -0.513 -13.341 6.585 1.00 71.38 164 ALA A N 1
ATOM 1216 C CA . ALA A 1 164 ? -0.867 -12.549 5.411 1.00 71.38 164 ALA A CA 1
ATOM 1217 C C . ALA A 1 164 ? 0.333 -11.747 4.875 1.00 71.38 164 ALA A C 1
ATOM 1219 O O . ALA A 1 164 ? 0.549 -11.675 3.665 1.00 71.38 164 ALA A O 1
ATOM 1220 N N . TRP A 1 165 ? 1.168 -11.210 5.772 1.00 69.81 165 TRP A N 1
ATOM 1221 C CA . TRP A 1 165 ? 2.417 -10.549 5.391 1.00 69.81 165 TRP A CA 1
ATOM 1222 C C . TRP A 1 165 ? 3.443 -11.530 4.810 1.00 69.81 165 TRP A C 1
ATOM 1224 O O . TRP A 1 165 ? 4.004 -11.268 3.750 1.00 69.81 165 TRP A O 1
ATOM 1234 N N . VAL A 1 166 ? 3.650 -12.684 5.453 1.00 71.56 166 VAL A N 1
ATOM 1235 C CA . VAL A 1 166 ? 4.561 -13.727 4.947 1.00 71.56 166 VAL A CA 1
ATOM 1236 C C . VAL A 1 166 ? 4.095 -14.244 3.584 1.00 71.56 166 VAL A C 1
ATOM 1238 O O . VAL A 1 166 ? 4.901 -14.404 2.672 1.00 71.56 166 VAL A O 1
ATOM 1241 N N . MET A 1 167 ? 2.788 -14.448 3.421 1.00 69.75 167 MET A N 1
ATOM 1242 C CA . MET A 1 167 ? 2.174 -14.869 2.167 1.00 69.75 167 MET A CA 1
ATOM 1243 C C . MET A 1 167 ? 2.426 -13.844 1.053 1.00 69.75 167 MET A C 1
ATOM 1245 O O . MET A 1 167 ? 2.798 -14.244 -0.046 1.00 69.75 167 MET A O 1
ATOM 1249 N N . TRP A 1 168 ? 2.337 -12.539 1.343 1.00 75.00 168 TRP A N 1
ATOM 1250 C CA . TRP A 1 168 ? 2.704 -11.481 0.394 1.00 75.00 168 TRP A CA 1
ATOM 1251 C C . TRP A 1 168 ? 4.190 -11.521 -0.005 1.00 75.00 168 TRP A C 1
ATOM 1253 O O . TRP A 1 168 ? 4.500 -11.495 -1.196 1.00 75.00 168 TRP A O 1
ATOM 1263 N N . VAL A 1 169 ? 5.111 -11.647 0.960 1.00 69.50 169 VAL A N 1
ATOM 1264 C CA . VAL A 1 169 ? 6.560 -11.730 0.678 1.00 69.50 169 VAL A CA 1
ATOM 1265 C C . VAL A 1 169 ? 6.885 -12.954 -0.184 1.00 69.50 169 VAL A C 1
ATOM 1267 O O . VAL A 1 169 ? 7.648 -12.855 -1.144 1.00 69.50 169 VAL A O 1
ATOM 1270 N N . ILE A 1 170 ? 6.277 -14.105 0.119 1.00 76.19 170 ILE A N 1
ATOM 1271 C CA . ILE A 1 170 ? 6.441 -15.339 -0.662 1.00 76.19 170 ILE A CA 1
ATOM 1272 C C . ILE A 1 170 ? 5.917 -15.150 -2.088 1.00 76.19 170 ILE A C 1
ATOM 1274 O O . ILE A 1 170 ? 6.593 -15.545 -3.037 1.00 76.19 170 ILE A O 1
ATOM 1278 N N . ALA A 1 171 ? 4.759 -14.509 -2.257 1.00 75.75 171 ALA A N 1
ATOM 1279 C CA . ALA A 1 171 ? 4.216 -14.163 -3.569 1.00 75.75 171 ALA A CA 1
ATOM 1280 C C . ALA A 1 171 ? 5.227 -13.360 -4.397 1.00 75.75 171 ALA A C 1
ATOM 1282 O O . ALA A 1 171 ? 5.486 -13.662 -5.559 1.00 75.75 171 ALA A O 1
ATOM 1283 N N . PHE A 1 172 ? 5.851 -12.372 -3.763 1.00 71.06 172 PHE A N 1
ATOM 1284 C CA . PHE A 1 172 ? 6.834 -11.496 -4.381 1.00 71.06 172 PHE A CA 1
ATOM 1285 C C . PHE A 1 172 ? 8.128 -12.225 -4.764 1.00 71.06 172 PHE A C 1
ATOM 1287 O O . PHE A 1 172 ? 8.694 -11.996 -5.832 1.00 71.06 172 PHE A O 1
ATOM 1294 N N . MET A 1 173 ? 8.578 -13.155 -3.919 1.00 74.62 173 MET A N 1
ATOM 1295 C CA . MET A 1 173 ? 9.712 -14.027 -4.231 1.00 74.62 173 MET A CA 1
ATOM 1296 C C . MET A 1 173 ? 9.404 -14.955 -5.408 1.00 74.62 173 MET A C 1
ATOM 1298 O O . MET A 1 173 ? 10.253 -15.136 -6.276 1.00 74.62 173 MET A O 1
ATOM 1302 N N . ILE A 1 174 ? 8.185 -15.497 -5.490 1.00 76.81 174 ILE A N 1
ATOM 1303 C CA . ILE A 1 174 ? 7.749 -16.312 -6.633 1.00 76.81 174 ILE A CA 1
ATOM 1304 C C . ILE A 1 174 ? 7.717 -15.469 -7.913 1.00 76.81 174 ILE A C 1
ATOM 1306 O O . ILE A 1 174 ? 8.202 -15.933 -8.940 1.00 76.81 174 ILE A O 1
ATOM 1310 N N . PHE A 1 175 ? 7.222 -14.229 -7.850 1.00 72.56 175 PHE A N 1
ATOM 1311 C CA . PHE A 1 175 ? 7.231 -13.298 -8.983 1.00 72.56 175 PHE A CA 1
ATOM 1312 C C . PHE A 1 175 ? 8.651 -13.037 -9.518 1.00 72.56 175 PHE A C 1
ATOM 1314 O O . PHE A 1 175 ? 8.856 -13.058 -10.729 1.00 72.56 175 PHE A O 1
ATOM 1321 N N . MET A 1 176 ? 9.640 -12.858 -8.632 1.00 72.69 176 MET A N 1
ATOM 1322 C CA . MET A 1 176 ? 11.033 -12.582 -9.019 1.00 72.69 176 MET A CA 1
ATOM 1323 C C . MET A 1 176 ? 11.822 -13.824 -9.467 1.00 72.69 176 MET A C 1
ATOM 1325 O O . MET A 1 176 ? 12.658 -13.724 -10.362 1.00 72.69 176 MET A O 1
ATOM 1329 N N . ILE A 1 177 ? 11.589 -14.993 -8.858 1.00 78.69 177 ILE A N 1
ATOM 1330 C CA . ILE A 1 177 ? 12.354 -16.226 -9.139 1.00 78.69 177 ILE A CA 1
ATOM 1331 C C . ILE A 1 177 ? 11.732 -17.024 -10.297 1.00 78.69 177 ILE A C 1
ATOM 1333 O O . ILE A 1 177 ? 12.445 -17.672 -11.062 1.00 78.69 177 ILE A O 1
ATOM 1337 N N . LEU A 1 178 ? 10.404 -16.990 -10.438 1.00 80.50 178 LEU A N 1
ATOM 1338 C CA . LEU A 1 178 ? 9.640 -17.775 -11.408 1.00 80.50 178 LEU A CA 1
ATOM 1339 C C . LEU A 1 178 ? 8.662 -16.875 -12.188 1.00 80.50 178 LEU A C 1
ATOM 1341 O O . LEU A 1 178 ? 7.454 -16.897 -11.928 1.00 80.50 178 LEU A O 1
ATOM 1345 N N . PRO A 1 179 ? 9.136 -16.148 -13.218 1.00 69.31 179 PRO A N 1
ATOM 1346 C CA . PRO A 1 179 ? 8.281 -15.273 -14.028 1.00 69.31 179 PRO A CA 1
ATOM 1347 C C . PRO A 1 179 ? 7.169 -16.036 -14.771 1.00 69.31 179 PRO A C 1
ATOM 1349 O O . PRO A 1 179 ? 6.145 -15.461 -15.127 1.00 69.31 179 PRO A O 1
ATOM 1352 N N . ALA A 1 180 ? 7.305 -17.355 -14.952 1.00 78.88 180 ALA A N 1
ATOM 1353 C CA . ALA A 1 180 ? 6.251 -18.199 -15.519 1.00 78.88 180 ALA A CA 1
ATOM 1354 C C . ALA A 1 180 ? 4.960 -18.219 -14.672 1.00 78.88 180 ALA A C 1
ATOM 1356 O O . ALA A 1 180 ? 3.876 -18.407 -15.220 1.00 78.88 180 ALA A O 1
ATOM 1357 N N . TYR A 1 181 ? 5.053 -17.985 -13.356 1.00 78.81 181 TYR A N 1
ATOM 1358 C CA . TYR A 1 181 ? 3.908 -17.955 -12.437 1.00 78.81 181 TYR A CA 1
ATOM 1359 C C . TYR A 1 181 ? 3.524 -16.531 -12.005 1.00 78.81 181 TYR A C 1
ATOM 1361 O O . TYR A 1 181 ? 2.859 -16.361 -10.980 1.00 78.81 181 TYR A O 1
ATOM 1369 N N . TRP A 1 182 ? 3.903 -15.510 -12.788 1.00 71.25 182 TRP A N 1
ATOM 1370 C CA . TRP A 1 182 ? 3.681 -14.095 -12.454 1.00 71.25 182 TRP A CA 1
ATOM 1371 C C . TRP A 1 182 ? 2.221 -13.789 -12.086 1.00 71.25 182 TRP A C 1
ATOM 1373 O O . TRP A 1 182 ? 1.949 -13.090 -11.115 1.00 71.25 182 TRP A O 1
ATOM 1383 N N . PHE A 1 183 ? 1.277 -14.389 -12.812 1.00 71.06 183 PHE A N 1
ATOM 1384 C CA . PHE A 1 183 ? -0.153 -14.213 -12.601 1.00 71.06 183 PHE A CA 1
ATOM 1385 C C . PHE A 1 183 ? -0.606 -14.636 -11.199 1.00 71.06 183 PHE A C 1
ATOM 1387 O O . PHE A 1 183 ? -1.284 -13.892 -10.490 1.00 71.06 183 PHE A O 1
ATOM 1394 N N . PHE A 1 184 ? -0.204 -15.840 -10.791 1.00 75.38 184 PHE A N 1
ATOM 1395 C CA . PHE A 1 184 ? -0.585 -16.419 -9.508 1.00 75.38 184 PHE A CA 1
ATOM 1396 C C . PHE A 1 184 ? 0.092 -15.677 -8.353 1.00 75.38 184 PHE A C 1
ATOM 1398 O O . PHE A 1 184 ? -0.539 -15.399 -7.335 1.00 75.38 184 PHE A O 1
ATOM 1405 N N . ALA A 1 185 ? 1.354 -15.290 -8.547 1.00 76.56 185 ALA A N 1
ATOM 1406 C CA . ALA A 1 185 ? 2.101 -14.474 -7.605 1.00 76.56 185 ALA A CA 1
ATOM 1407 C C . ALA A 1 185 ? 1.433 -13.110 -7.360 1.00 76.56 185 ALA A C 1
ATOM 1409 O O . ALA A 1 185 ? 1.251 -12.716 -6.211 1.00 76.56 185 ALA A O 1
ATOM 1410 N N . LEU A 1 186 ? 0.987 -12.414 -8.411 1.00 71.25 186 LEU A N 1
ATOM 1411 C CA . LEU A 1 186 ? 0.307 -11.124 -8.264 1.00 71.25 186 LEU A CA 1
ATOM 1412 C C . LEU A 1 186 ? -1.072 -11.243 -7.602 1.00 71.25 186 LEU A C 1
ATOM 1414 O O . LEU A 1 186 ? -1.420 -10.398 -6.776 1.00 71.25 186 LEU A O 1
ATOM 1418 N N . MET A 1 187 ? -1.841 -12.295 -7.905 1.00 73.69 187 MET A N 1
ATOM 1419 C CA . MET A 1 187 ? -3.123 -12.531 -7.230 1.00 73.69 187 MET A CA 1
ATOM 1420 C C . MET A 1 187 ? -2.942 -12.818 -5.735 1.00 73.69 187 MET A C 1
ATOM 1422 O O . MET A 1 187 ? -3.670 -12.271 -4.906 1.00 73.69 187 MET A O 1
ATOM 1426 N N . LEU A 1 188 ? -1.951 -13.640 -5.386 1.00 75.81 188 LEU A N 1
ATOM 1427 C CA . LEU A 1 188 ? -1.643 -14.012 -4.006 1.00 75.81 188 LEU A CA 1
ATOM 1428 C C . LEU A 1 188 ? -1.069 -12.825 -3.212 1.00 75.81 188 LEU A C 1
ATOM 1430 O O . LEU A 1 188 ? -1.422 -12.636 -2.048 1.00 75.81 188 LEU A O 1
ATOM 1434 N N . ALA A 1 189 ? -0.272 -11.968 -3.859 1.00 75.50 189 ALA A N 1
ATOM 1435 C CA . ALA A 1 189 ? 0.206 -10.713 -3.285 1.00 75.50 189 ALA A CA 1
ATOM 1436 C C . ALA A 1 189 ? -0.950 -9.744 -2.971 1.00 75.50 189 ALA A C 1
ATOM 1438 O O . ALA A 1 189 ? -1.045 -9.237 -1.852 1.00 75.50 189 ALA A O 1
ATOM 1439 N N . GLY A 1 190 ? -1.846 -9.512 -3.938 1.00 69.06 190 GLY A N 1
ATOM 1440 C CA . GLY A 1 190 ? -3.000 -8.624 -3.767 1.00 69.06 190 GLY A CA 1
ATOM 1441 C C . GLY A 1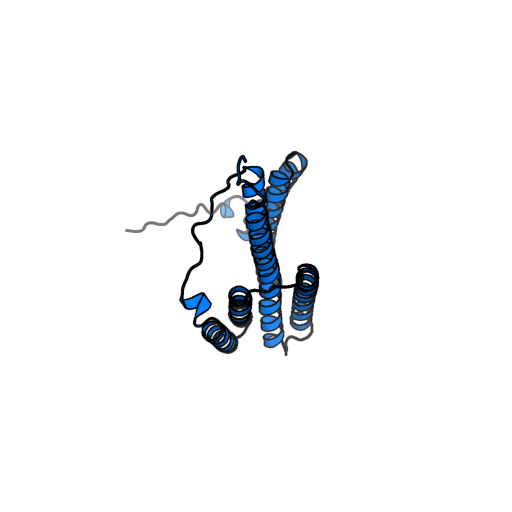 190 ? -3.951 -9.100 -2.664 1.00 69.06 190 GLY A C 1
ATOM 1442 O O . GLY A 1 190 ? -4.359 -8.309 -1.811 1.00 69.06 190 GLY A O 1
ATOM 1443 N N . ALA A 1 191 ? -4.238 -10.405 -2.620 1.00 69.06 191 ALA A N 1
ATOM 1444 C CA . ALA A 1 191 ? -5.074 -10.996 -1.578 1.00 69.06 191 ALA A CA 1
ATOM 1445 C C . ALA A 1 191 ? -4.423 -10.907 -0.183 1.00 69.06 191 ALA A C 1
ATOM 1447 O O . ALA A 1 191 ? -5.094 -10.546 0.784 1.00 69.06 191 ALA A O 1
ATOM 1448 N N . GLY A 1 192 ? -3.115 -11.179 -0.075 1.00 71.19 192 GLY A N 1
ATOM 1449 C CA . GLY A 1 192 ? -2.373 -11.121 1.189 1.00 71.19 192 GLY A CA 1
ATOM 1450 C C . GLY A 1 192 ? -2.324 -9.718 1.802 1.00 71.19 192 GLY A C 1
ATOM 1451 O O . GLY A 1 192 ? -2.562 -9.556 2.999 1.00 71.19 192 GLY A O 1
ATOM 1452 N N . ILE A 1 193 ? -2.091 -8.684 0.987 1.00 70.69 193 ILE A N 1
ATOM 1453 C CA . ILE A 1 193 ? -2.090 -7.287 1.453 1.00 70.69 193 ILE A CA 1
ATOM 1454 C C . ILE A 1 193 ? -3.463 -6.889 2.009 1.00 70.69 193 ILE A C 1
ATOM 1456 O O . ILE A 1 193 ? -3.553 -6.349 3.114 1.00 70.69 193 ILE A O 1
ATOM 1460 N N . LEU A 1 194 ? -4.540 -7.176 1.273 1.00 68.19 194 LEU A N 1
ATOM 1461 C CA . LEU A 1 194 ? -5.886 -6.804 1.709 1.00 68.19 194 LEU A CA 1
ATOM 1462 C C . LEU A 1 194 ? -6.328 -7.579 2.945 1.00 68.19 194 LEU A C 1
ATOM 1464 O O . LEU A 1 194 ? -6.915 -6.981 3.843 1.00 68.19 194 LEU A O 1
ATOM 1468 N N . ALA A 1 195 ? -5.987 -8.866 3.038 1.00 67.25 195 ALA A N 1
ATOM 1469 C CA . ALA A 1 195 ? -6.236 -9.669 4.231 1.00 67.25 195 ALA A CA 1
ATOM 1470 C C . ALA A 1 195 ? -5.512 -9.114 5.471 1.00 67.25 195 ALA A C 1
ATOM 1472 O O . ALA A 1 195 ? -6.049 -9.165 6.574 1.00 67.25 195 ALA A O 1
ATOM 1473 N N . LYS A 1 196 ? -4.320 -8.524 5.323 1.00 75.31 196 LYS A N 1
ATOM 1474 C CA . LYS A 1 196 ? -3.611 -7.897 6.449 1.00 75.31 196 LYS A CA 1
ATOM 1475 C C . LYS A 1 196 ? -4.348 -6.662 6.984 1.00 75.31 196 LYS A C 1
ATOM 1477 O O . LYS A 1 196 ? -4.455 -6.483 8.197 1.00 75.31 196 LYS A O 1
ATOM 1482 N N . VAL A 1 197 ? -4.862 -5.811 6.098 1.00 65.62 197 VAL A N 1
ATOM 1483 C CA . VAL A 1 197 ? -5.516 -4.548 6.495 1.00 65.62 197 VAL A CA 1
ATOM 1484 C C . VAL A 1 197 ? -6.947 -4.737 6.949 1.00 65.62 197 VAL A C 1
ATOM 1486 O O . VAL A 1 197 ? -7.355 -4.152 7.951 1.00 65.62 197 VAL A O 1
ATOM 1489 N N . ALA A 1 198 ? -7.654 -5.650 6.298 1.00 64.81 198 ALA A N 1
ATOM 1490 C CA . ALA A 1 198 ? -8.903 -6.222 6.761 1.00 64.81 198 ALA A CA 1
ATOM 1491 C C . ALA A 1 198 ? -8.926 -6.522 8.260 1.00 64.81 198 ALA A C 1
ATOM 1493 O O . ALA A 1 198 ? -9.825 -6.109 8.987 1.00 64.81 198 ALA A O 1
ATOM 1494 N N . ILE A 1 199 ? -7.906 -7.245 8.711 1.00 65.94 199 ILE A N 1
ATOM 1495 C CA . ILE A 1 199 ? -7.798 -7.728 10.079 1.00 65.94 199 ILE A CA 1
ATOM 1496 C C . ILE A 1 199 ? -7.574 -6.570 11.047 1.00 65.94 199 ILE A C 1
ATOM 1498 O O . ILE A 1 199 ? -8.235 -6.514 12.081 1.00 65.94 199 ILE A O 1
ATOM 1502 N N . LYS A 1 200 ? -6.712 -5.608 10.699 1.00 67.38 200 LYS A N 1
ATOM 1503 C CA . LYS A 1 200 ? -6.504 -4.405 11.521 1.00 67.38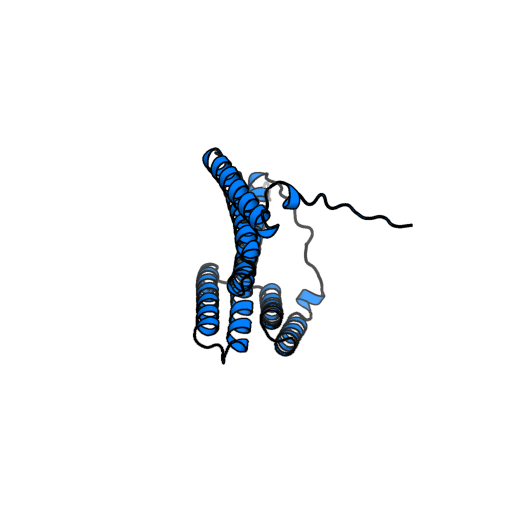 200 LYS A CA 1
ATOM 1504 C C . LYS A 1 200 ? -7.793 -3.589 11.670 1.00 67.38 200 LYS A C 1
ATOM 1506 O O . LYS A 1 200 ? -8.115 -3.180 12.781 1.00 67.38 200 LYS A O 1
ATOM 1511 N N . ILE A 1 201 ? -8.561 -3.416 10.592 1.00 66.19 201 ILE A N 1
ATOM 1512 C CA . ILE A 1 201 ? -9.851 -2.704 10.627 1.00 66.19 201 ILE A CA 1
ATOM 1513 C C . ILE A 1 201 ? -10.910 -3.510 11.402 1.00 66.19 201 ILE A C 1
ATOM 1515 O O . ILE A 1 201 ? -11.699 -2.941 12.154 1.00 66.19 201 ILE A O 1
ATOM 1519 N N . SER A 1 202 ? -10.908 -4.841 11.289 1.00 58.72 202 SER A N 1
ATOM 1520 C CA . SER A 1 202 ? -11.827 -5.712 12.031 1.00 58.72 202 SER A CA 1
ATOM 1521 C C . SER A 1 202 ? -11.561 -5.690 13.539 1.00 58.72 202 SER A C 1
ATOM 1523 O O . SER A 1 202 ? -12.509 -5.600 14.317 1.00 58.72 202 SER A O 1
ATOM 1525 N N . ILE A 1 203 ? -10.295 -5.739 13.971 1.00 60.19 203 ILE A N 1
ATOM 1526 C CA . ILE A 1 203 ? -9.922 -5.621 15.393 1.00 60.19 203 ILE A CA 1
ATOM 1527 C C . ILE A 1 203 ? -10.409 -4.276 15.950 1.00 60.19 203 ILE A C 1
ATOM 1529 O O . ILE A 1 203 ? -11.010 -4.220 17.024 1.00 60.19 203 ILE A O 1
ATOM 1533 N N . LEU A 1 204 ? -10.237 -3.209 15.172 1.00 57.59 204 LEU A N 1
ATOM 1534 C CA . LEU A 1 204 ? -10.662 -1.852 15.508 1.00 57.59 204 LEU A CA 1
ATOM 1535 C C . LEU A 1 204 ? -12.188 -1.741 15.703 1.00 57.59 204 LEU A C 1
ATOM 1537 O O . LEU A 1 204 ? -12.650 -1.053 16.612 1.00 57.59 204 LEU A O 1
ATOM 1541 N N . GLY A 1 205 ? -12.979 -2.493 14.930 1.00 52.97 205 GLY A N 1
ATOM 1542 C CA . GLY A 1 205 ? -14.426 -2.621 15.138 1.00 52.97 205 GLY A CA 1
ATOM 1543 C C . GLY A 1 205 ? -14.811 -3.370 16.423 1.00 52.97 205 GLY A C 1
ATOM 1544 O O . GLY A 1 205 ? -15.768 -2.985 17.095 1.00 52.97 205 GLY A O 1
ATOM 1545 N N . THR A 1 206 ? -14.058 -4.409 16.807 1.00 52.16 206 THR A N 1
ATOM 1546 C CA . THR A 1 206 ? -14.347 -5.198 18.024 1.00 52.16 206 THR A CA 1
ATOM 1547 C C . THR A 1 206 ? -14.034 -4.451 19.323 1.00 52.16 206 THR A C 1
ATOM 1549 O O . THR A 1 206 ? -14.799 -4.560 20.281 1.00 52.16 206 THR A O 1
ATOM 1552 N N . MET A 1 207 ? -12.973 -3.633 19.354 1.00 49.03 207 MET A N 1
ATOM 1553 C CA . MET A 1 207 ? -12.627 -2.806 20.522 1.00 49.03 207 MET A CA 1
ATOM 1554 C C . MET A 1 207 ? -13.723 -1.771 20.820 1.00 49.03 207 MET A C 1
ATOM 1556 O O . MET A 1 207 ? -14.162 -1.632 21.958 1.00 49.03 207 MET A O 1
ATOM 1560 N N . ARG A 1 208 ? -14.287 -1.156 19.773 1.00 43.62 208 ARG A N 1
ATOM 1561 C CA . ARG A 1 208 ? -15.392 -0.192 19.884 1.00 43.62 208 ARG A CA 1
ATOM 1562 C C . ARG A 1 208 ? -16.701 -0.801 20.415 1.00 43.62 208 ARG A C 1
ATOM 1564 O O . ARG A 1 208 ? -17.485 -0.094 21.042 1.00 43.62 208 ARG A O 1
ATOM 1571 N N . LYS A 1 209 ? -16.946 -2.101 20.198 1.00 40.72 209 LYS A N 1
ATOM 1572 C CA . LYS A 1 209 ? -18.132 -2.810 20.723 1.00 40.72 209 LYS A CA 1
ATOM 1573 C C . LYS A 1 209 ? -18.017 -3.107 22.225 1.00 40.72 209 LYS A C 1
ATOM 1575 O O . LYS A 1 209 ? -19.028 -3.080 22.922 1.00 40.72 209 LYS A O 1
ATOM 1580 N N . ASN A 1 210 ? -16.806 -3.355 22.730 1.00 40.94 210 ASN A N 1
ATOM 1581 C CA . ASN A 1 210 ? -16.577 -3.626 24.154 1.00 40.94 210 ASN A CA 1
ATOM 1582 C C . ASN A 1 210 ? -16.617 -2.359 25.020 1.00 40.94 210 ASN A C 1
ATOM 1584 O O . ASN A 1 210 ? -17.136 -2.411 26.134 1.00 40.94 210 ASN A O 1
ATOM 1588 N N . ASP A 1 211 ? -16.179 -1.216 24.493 1.00 46.94 211 ASP A N 1
ATOM 1589 C CA . ASP A 1 211 ? -16.229 0.058 25.224 1.00 46.94 211 ASP A CA 1
ATOM 1590 C C . ASP A 1 211 ? -17.665 0.601 25.360 1.00 46.94 211 ASP A C 1
ATOM 1592 O O . ASP A 1 211 ? -18.001 1.245 26.354 1.00 46.94 211 ASP A O 1
ATOM 1596 N N . GLY A 1 212 ? -18.557 0.267 24.417 1.00 44.53 212 GLY A N 1
ATOM 1597 C CA . GLY A 1 212 ? -19.989 0.592 24.496 1.00 44.53 212 GLY A CA 1
ATOM 1598 C C . GLY A 1 212 ? -20.776 -0.228 25.529 1.00 44.53 212 GLY A C 1
ATOM 1599 O O . GLY A 1 212 ? -21.858 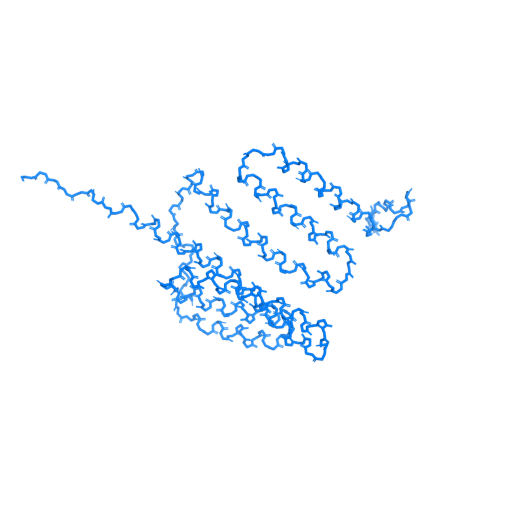0.182 25.936 1.00 44.53 212 GLY A O 1
ATOM 1600 N N . ASN A 1 213 ? -20.237 -1.361 25.997 1.00 42.72 213 ASN A N 1
ATOM 1601 C CA . ASN A 1 213 ? -20.877 -2.223 27.001 1.00 42.72 213 ASN A CA 1
ATOM 1602 C C . ASN A 1 213 ? -20.316 -2.014 28.428 1.00 42.72 213 ASN A C 1
ATOM 1604 O O . ASN A 1 213 ? -20.736 -2.677 29.376 1.00 42.72 213 ASN A O 1
ATOM 1608 N N . GLY A 1 214 ? -19.373 -1.080 28.605 1.00 41.34 214 GLY A N 1
ATOM 1609 C CA . GLY A 1 214 ? -18.789 -0.721 29.905 1.00 41.34 214 GLY A CA 1
ATOM 1610 C C . GLY A 1 214 ? -19.590 0.307 30.721 1.00 41.34 214 GLY A C 1
ATOM 1611 O O . GLY A 1 214 ? -19.250 0.560 31.874 1.00 41.34 214 GLY A O 1
ATOM 1612 N N . GLY A 1 215 ? -20.649 0.895 30.150 1.00 43.09 215 GLY A N 1
ATOM 1613 C CA . GLY A 1 215 ? -21.433 1.980 30.763 1.00 43.09 215 GLY A CA 1
ATOM 1614 C C . GLY A 1 215 ? -22.736 1.566 31.457 1.00 43.09 215 GLY A C 1
ATOM 1615 O O . GLY A 1 215 ? -23.385 2.401 32.081 1.00 43.09 215 GLY A O 1
ATOM 1616 N N . SER A 1 216 ? -23.139 0.295 31.391 1.00 43.88 216 SER A N 1
ATOM 1617 C CA . SER A 1 216 ? -24.426 -0.173 31.933 1.00 43.88 216 SER A CA 1
ATOM 1618 C C . SER A 1 216 ? -24.255 -1.082 33.151 1.00 43.88 216 SER A C 1
ATOM 1620 O O . SER A 1 216 ? -24.806 -2.179 33.212 1.00 43.88 216 SER A O 1
ATOM 1622 N N . ARG A 1 217 ? -23.502 -0.630 34.160 1.00 46.16 217 ARG A N 1
ATOM 1623 C CA . ARG A 1 217 ? -23.569 -1.212 35.509 1.00 46.16 217 ARG A CA 1
ATOM 1624 C C . ARG A 1 217 ? -24.123 -0.195 36.506 1.00 46.16 217 ARG A C 1
ATOM 1626 O O . ARG A 1 217 ? -23.414 0.677 36.984 1.00 46.16 217 ARG A O 1
ATOM 1633 N N . GLN A 1 218 ? -25.407 -0.410 36.801 1.00 44.59 218 GLN A N 1
ATOM 1634 C CA . GLN A 1 218 ? -26.165 0.002 37.985 1.00 44.59 218 GLN A CA 1
ATOM 1635 C C . GLN A 1 218 ? -26.253 1.505 38.286 1.00 44.59 218 GLN A C 1
ATOM 1637 O O . GLN A 1 218 ? -25.550 2.025 39.144 1.00 44.59 218 GLN A O 1
ATOM 1642 N N . ILE A 1 219 ? -27.268 2.156 37.712 1.00 46.28 219 ILE A N 1
ATOM 1643 C CA . ILE A 1 219 ? -28.027 3.181 38.440 1.00 46.28 219 ILE A CA 1
ATOM 1644 C C . ILE A 1 219 ? -29.513 2.807 38.367 1.00 46.28 219 ILE A C 1
ATOM 1646 O O . ILE A 1 219 ? -30.109 2.816 37.294 1.00 46.28 219 ILE A O 1
ATOM 1650 N N . GLY A 1 220 ? -30.084 2.462 39.525 1.00 38.78 220 GLY A N 1
ATOM 1651 C CA . GLY A 1 220 ? -31.517 2.228 39.759 1.00 38.78 220 GLY A CA 1
ATOM 1652 C C . GLY A 1 220 ? -31.752 0.975 40.614 1.00 38.78 220 GLY A C 1
ATOM 1653 O O . GLY A 1 220 ? -31.299 -0.100 40.240 1.00 38.78 220 GLY A O 1
ATOM 1654 N N . GLY A 1 221 ? -32.415 1.002 41.770 1.00 38.88 221 GLY A N 1
ATOM 1655 C CA . GLY A 1 221 ? -33.047 2.059 42.571 1.00 38.88 221 GLY A CA 1
ATOM 1656 C C . GLY A 1 221 ? -32.849 1.701 44.058 1.00 38.88 221 GLY A C 1
ATOM 1657 O O . GLY A 1 221 ? -32.354 0.623 44.365 1.00 38.88 221 GLY A O 1
ATOM 1658 N N . GLY A 1 222 ? -33.066 2.587 45.022 1.00 40.59 222 GLY A N 1
ATOM 1659 C CA . GLY A 1 222 ? -34.342 3.241 45.296 1.00 40.59 222 GLY A CA 1
ATOM 1660 C C . GLY A 1 222 ? -34.831 2.707 46.645 1.00 40.59 222 GLY A C 1
ATOM 1661 O O . GLY A 1 222 ? -34.913 1.496 46.813 1.00 40.59 222 GLY A O 1
ATOM 1662 N N . ASN A 1 223 ? -35.044 3.621 47.591 1.00 45.19 223 ASN A N 1
ATOM 1663 C CA . ASN A 1 223 ? -35.548 3.379 48.942 1.00 45.19 223 ASN A CA 1
ATOM 1664 C C . ASN A 1 223 ? -36.714 2.381 48.963 1.00 45.19 223 ASN A C 1
ATOM 1666 O O . ASN A 1 223 ? -37.651 2.549 48.187 1.00 45.19 223 ASN A O 1
ATOM 1670 N N . ASP A 1 224 ? -36.631 1.396 49.855 1.00 42.84 224 ASP A N 1
ATOM 1671 C CA . ASP A 1 224 ? -37.542 1.180 50.989 1.00 42.84 224 ASP A CA 1
ATOM 1672 C C . ASP A 1 224 ? -36.895 0.193 51.980 1.00 42.84 224 ASP A C 1
ATOM 1674 O O . ASP A 1 224 ? -36.279 -0.798 51.519 1.00 42.84 224 ASP A O 1
#

Secondary structure (DSSP, 8-state):
---------THHHH---HHHHHHHHHHHHHHHHHHHHHH---HHHHHHHHHHHHHHHHHHHHHT--HHHHHHHHHHHHHHHHHHHHHHHHHHHHTT-------TT--HHHHHSHHHHHHHHHHHHHHH-HHHHHHHHHHHHHHHHHHH---S-HHHHHHHHHHHHHHHHHHHHHHHH-GGGHHHHHHHHHHHHHHHHHHHHHHHHHHHHHHTTSS-S-------

Radius of gyration: 23.02 Å; chains: 1; bounding box: 59×50×80 Å